Protein 3DOA (pdb70)

Solvent-accessible surface area: 13477 Å² total; per-residue (Å²): 143,20,14,0,0,0,0,0,54,4,0,14,74,48,1,80,99,0,41,86,1,126,1,66,87,0,58,27,84,74,121,45,10,0,20,0,12,0,75,40,123,184,112,74,52,49,1,24,1,5,6,44,59,112,84,8,25,1,2,22,23,108,198,125,58,96,7,0,132,30,0,67,147,20,0,75,39,1,50,1,89,30,8,75,34,50,44,1,19,24,20,2,5,4,35,2,76,8,127,50,162,134,39,77,76,25,87,34,12,1,0,2,1,8,47,34,138,118,0,4,0,0,0,0,19,103,116,81,126,0,38,18,5,28,83,80,50,88,153,110,43,0,57,55,46,99,101,14,112,48,21,127,108,130,88,86,46,26,2,59,116,23,69,0,73,75,0,48,139,80,18,73,66,147,71,38,99,17,15,132,25,0,40,69,48,1,42,4,2,1,60,18,0,1,69,2,0,46,45,46,77,162,140,38,55,66,78,28,0,18,84,0,1,67,68,0,11,55,59,0,130,102,115,46,44,10,6,19,14,54,146,162,84,56,114,85,22,7,0,0,13,148,3,84,92,8,107,119,72,52,68,73,58,143,33,6,20,60,0,0,48,105,37,54,133,138

Nearest PDB structures (foldseek):
  3doa-assembly1_A  TM=1.004E+00  e=4.777E-53  Staphylococcus aureus subsp. aureus Mu50
  8s1u-assembly1_H  TM=9.532E-01  e=1.539E-29  Bacillus subtilis subsp. subtilis str. 168
  5h3x-assembly1_A  TM=8.456E-01  e=2.627E-24  Streptococcus suis
  6pon-assembly1_B-2  TM=6.977E-01  e=5.440E-21  Streptococcus pneumoniae
  6pon-assembly1_A  TM=7.579E-01  e=2.852E-19  Streptococcus pneumoniae

B-factor: mean 57.07, std 8.01, range [20.0, 89.14]

Sequence (266 aa):
MAYDGLFTKKMVESLQFLTTGRVHKINQPDNDTILMVVRQNRQNHQLLLSIHPNFSRLQLTTKPPMFARVFRKHLEGGIIESIKQIGNDRRIEIDIKSKDEIGDTIYRTVILEIMGKHSNLILVDENRKIIEGFKHLTPRTVMPGFNYEAPPTQHKINPYDITGAEVLKYIDFNAGNIAKQLLNQFEGFSPLITNEIVSRRQFMTSSTLPEAFDEVMAETKLPPTPIFHNHETGKEDFYFIKLNQFNDDTVTYDSLNDLLDRFYDA

Foldseek 3Di:
DLLFLLQVVQQQVVCVLLAFWAFAAWDAPDLFWIWTWTADPRDIWTWIAGQALAQGDIFTEDDHDDVSVVCCQQGHGWGFNDWDADQSAQKIKTWTWHAHDVGDIFIKIWMWHHDRNPTKIWMAGPQQQTCDISDFDDVVTRHNGHHDDDDDDPQAARLVVAALLGCVVQADVVVHPQLVSCVVHHHGDDSQVSVQLCPPDPHDDSVVSRVSSVVSVVVSPDAFWWKWADPPVPDIDTHTHDGPVGPDDMDTDPDVNVSSNPVPPD

Radius of gyration: 19.73 Å; Cα contacts (8 Å, |Δi|>4): 535; chains: 1; bounding box: 41×42×61 Å

Structure (mmCIF, N/CA/C/O backbone):
data_3DOA
#
_entry.id   3DOA
#
_cell.length_a   102.269
_cell.length_b   102.269
_cell.length_c   166.911
_cell.angle_alpha   90.00
_cell.angle_beta   90.00
_cell.angle_gamma   90.00
#
_symmetry.space_group_name_H-M   'I 41 2 2'
#
loop_
_entity.id
_entity.type
_entity.pdbx_description
1 polymer 'Fibrinogen binding protein'
2 water water
#
loop_
_atom_site.group_PDB
_atom_site.id
_atom_site.type_symbol
_atom_site.label_atom_id
_atom_site.label_alt_id
_atom_site.label_comp_id
_atom_site.label_asym_id
_atom_site.label_entity_id
_atom_site.label_seq_id
_atom_site.pdbx_PDB_ins_code
_atom_site.Cartn_x
_atom_site.Cartn_y
_atom_site.Cartn_z
_atom_site.occupancy
_atom_site.B_iso_or_equiv
_atom_site.auth_seq_id
_atom_site.auth_comp_id
_atom_site.auth_asym_id
_atom_site.auth_atom_id
_atom_site.pdbx_PDB_model_num
ATOM 1 N N . MET A 1 1 ? 49.257 19.696 64.178 1.00 71.59 1 MET A N 1
ATOM 2 C CA . MET A 1 1 ? 49.880 21.049 64.199 1.00 71.32 1 MET A CA 1
ATOM 3 C C . MET A 1 1 ? 48.911 22.246 63.959 1.00 70.16 1 MET A C 1
ATOM 4 O O . MET A 1 1 ? 49.347 23.380 64.142 1.00 70.34 1 MET A O 1
ATOM 9 N N . ALA A 1 2 ? 47.624 22.044 63.597 1.00 68.33 2 ALA A N 1
ATOM 10 C CA . ALA A 1 2 ? 46.650 23.199 63.468 1.00 66.15 2 ALA A CA 1
ATOM 11 C C . ALA A 1 2 ? 46.251 23.785 64.811 1.00 64.66 2 ALA A C 1
ATOM 12 O O . ALA A 1 2 ? 45.836 24.945 64.870 1.00 64.71 2 ALA A O 1
ATOM 14 N N . TYR A 1 3 ? 46.350 22.994 65.894 1.00 62.52 3 TYR A N 1
ATOM 15 C CA . TYR A 1 3 ? 46.376 23.554 67.272 1.00 61.30 3 TYR A CA 1
ATOM 16 C C . TYR A 1 3 ? 47.729 24.255 67.587 1.00 59.67 3 TYR A C 1
ATOM 17 O O . TYR A 1 3 ? 48.581 23.715 68.175 1.00 58.72 3 TYR A O 1
ATOM 26 N N . ASP A 1 4 ? 47.893 25.433 67.022 1.00 60.30 4 ASP A N 1
ATOM 27 C CA . ASP A 1 4 ? 48.921 26.426 67.270 1.00 60.86 4 ASP A CA 1
ATOM 28 C C . ASP A 1 4 ? 49.045 26.988 68.660 1.00 60.07 4 ASP A C 1
ATOM 29 O O . ASP A 1 4 ? 48.120 26.896 69.489 1.00 60.10 4 ASP A O 1
ATOM 34 N N . GLY A 1 5 ? 50.101 27.774 68.806 1.00 58.39 5 GLY A N 1
ATOM 35 C CA . GLY A 1 5 ? 50.122 28.832 69.764 1.00 57.94 5 GLY A CA 1
ATOM 36 C C . GLY A 1 5 ? 48.910 29.720 69.637 1.00 58.23 5 GLY A C 1
ATOM 37 O O . GLY A 1 5 ? 48.150 29.874 70.572 1.00 58.71 5 GLY A O 1
ATOM 38 N N . LEU A 1 6 ? 48.697 30.312 68.472 1.00 58.52 6 LEU A N 1
ATOM 39 C CA . LEU A 1 6 ? 47.634 31.314 68.341 1.00 57.75 6 LEU A CA 1
ATOM 40 C C . LEU A 1 6 ? 46.240 30.736 68.576 1.00 57.30 6 LEU A C 1
ATOM 41 O O . LEU A 1 6 ? 45.381 31.380 69.187 1.00 57.23 6 LEU A O 1
ATOM 46 N N . PHE A 1 7 ? 46.017 29.517 68.115 1.00 56.99 7 PHE A N 1
ATOM 47 C CA . PHE A 1 7 ? 44.771 28.821 68.422 1.00 56.97 7 PHE A CA 1
ATOM 48 C C . PHE A 1 7 ? 44.625 28.684 69.948 1.00 57.26 7 PHE A C 1
ATOM 49 O O . PHE A 1 7 ? 43.608 29.108 70.546 1.00 56.87 7 PHE A O 1
ATOM 57 N N . THR A 1 8 ? 45.671 28.145 70.583 1.00 57.17 8 THR A N 1
ATOM 58 C CA . THR A 1 8 ? 45.759 28.149 72.050 1.00 57.18 8 THR A CA 1
ATOM 59 C C . THR A 1 8 ? 45.450 29.524 72.670 1.00 57.75 8 THR A C 1
ATOM 60 O O . THR A 1 8 ? 44.653 29.629 73.613 1.00 59.34 8 THR A O 1
ATOM 64 N N . LYS A 1 9 ? 46.038 30.592 72.167 1.00 57.34 9 LYS A N 1
ATOM 65 C CA . LYS A 1 9 ? 45.736 31.876 72.770 1.00 57.48 9 LYS A CA 1
ATOM 66 C C . LYS A 1 9 ? 44.232 32.009 72.815 1.00 57.29 9 LYS A C 1
ATOM 67 O O . LYS A 1 9 ? 43.694 32.429 73.829 1.00 57.39 9 LYS A O 1
ATOM 73 N N . LYS A 1 10 ? 43.552 31.588 71.749 1.00 57.05 10 LYS A N 1
ATOM 74 C CA . LYS A 1 10 ? 42.150 31.865 71.637 1.00 57.10 10 LYS A CA 1
ATOM 75 C C . LYS A 1 10 ? 41.243 30.938 72.408 1.00 57.62 10 LYS A C 1
ATOM 76 O O . LYS A 1 10 ? 40.226 31.394 72.961 1.00 57.88 10 LYS A O 1
ATOM 82 N N . MET A 1 11 ? 41.598 29.645 72.456 1.00 57.56 11 MET A N 1
ATOM 83 C CA . MET A 1 11 ? 40.918 28.681 73.345 1.00 57.50 11 MET A CA 1
ATOM 84 C C . MET A 1 11 ? 41.042 29.128 74.818 1.00 58.04 11 MET A C 1
ATOM 85 O O . MET A 1 11 ? 40.025 29.112 75.550 1.00 58.02 11 MET A O 1
ATOM 90 N N . VAL A 1 12 ? 42.263 29.493 75.260 1.00 57.47 12 VAL A N 1
ATOM 91 C CA . VAL A 1 12 ? 42.429 30.037 76.624 1.00 57.41 12 VAL A CA 1
ATOM 92 C C . VAL A 1 12 ? 41.516 31.248 76.823 1.00 57.57 12 VAL A C 1
ATOM 93 O O . VAL A 1 12 ? 40.817 31.305 77.811 1.00 56.91 12 VAL A O 1
ATOM 97 N N . GLU A 1 13 ? 41.450 32.191 75.888 1.00 58.16 13 GLU A N 1
ATOM 98 C CA . GLU A 1 13 ? 40.551 33.330 76.145 1.00 58.81 13 GLU A CA 1
ATOM 99 C C . GLU A 1 13 ? 39.144 32.816 76.423 1.00 58.50 13 GLU A C 1
ATOM 100 O O . GLU A 1 13 ? 38.493 33.272 77.335 1.00 59.00 13 GLU A O 1
ATOM 106 N N . SER A 1 14 ? 38.654 31.871 75.645 1.00 58.18 14 SER A N 1
ATOM 107 C CA . SER A 1 14 ? 37.284 31.459 75.850 1.00 58.33 14 SER A CA 1
ATOM 108 C C . SER A 1 14 ? 37.056 30.633 77.165 1.00 58.57 14 SER A C 1
ATOM 109 O O . SER A 1 14 ? 35.906 30.374 77.546 1.00 58.72 14 SER A O 1
ATOM 112 N N . LEU A 1 15 ? 38.135 30.221 77.847 1.00 57.94 15 LEU A N 1
ATOM 113 C CA . LEU A 1 15 ? 38.016 29.400 79.066 1.00 56.87 15 LEU A CA 1
ATOM 114 C C . LEU A 1 15 ? 38.113 30.222 80.369 1.00 56.22 15 LEU A C 1
ATOM 115 O O . LEU A 1 15 ? 37.991 29.681 81.463 1.00 56.39 15 LEU A O 1
ATOM 120 N N . GLN A 1 16 ? 38.281 31.526 80.261 1.00 55.25 16 GLN A N 1
ATOM 121 C CA . GLN A 1 16 ? 38.403 32.370 81.450 1.00 55.09 16 GLN A CA 1
ATOM 122 C C . GLN A 1 16 ? 37.132 32.413 82.355 1.00 55.41 16 GLN A C 1
ATOM 123 O O . GLN A 1 16 ? 37.207 32.636 83.583 1.00 56.33 16 GLN A O 1
ATOM 129 N N . PHE A 1 17 ? 35.968 32.189 81.767 1.00 55.01 17 PHE A N 1
ATOM 130 C CA . PHE A 1 17 ? 34.749 32.207 82.527 1.00 54.61 17 PHE A CA 1
ATOM 131 C C . PHE A 1 17 ? 34.772 31.037 83.503 1.00 54.06 17 PHE A C 1
ATOM 132 O O . PHE A 1 17 ? 34.049 31.036 84.468 1.00 55.29 17 PHE A O 1
ATOM 140 N N . LEU A 1 18 ? 35.603 30.045 83.289 1.00 53.09 18 LEU A N 1
ATOM 141 C CA . LEU A 1 18 ? 35.748 28.998 84.295 1.00 52.89 18 LEU A CA 1
ATOM 142 C C . LEU A 1 18 ? 36.600 29.412 85.542 1.00 52.78 18 LEU A C 1
ATOM 143 O O . LEU A 1 18 ? 36.554 28.736 86.570 1.00 53.22 18 LEU A O 1
ATOM 148 N N . THR A 1 19 ? 37.399 30.471 85.493 1.00 52.49 19 THR A N 1
ATOM 149 C CA . THR A 1 19 ? 38.125 30.888 86.731 1.00 52.78 19 THR A CA 1
ATOM 150 C C . THR A 1 19 ? 37.176 31.099 87.939 1.00 52.79 19 THR A C 1
ATOM 151 O O . THR A 1 19 ? 36.147 31.705 87.758 1.00 53.46 19 THR A O 1
ATOM 155 N N . THR A 1 20 ? 37.502 30.598 89.140 1.00 52.73 20 THR A N 1
ATOM 156 C CA . THR A 1 20 ? 36.559 30.573 90.286 1.00 52.59 20 THR A CA 1
ATOM 157 C C . THR A 1 20 ? 35.766 29.312 90.418 1.00 53.19 20 THR A C 1
ATOM 158 O O . THR A 1 20 ? 35.236 29.043 91.481 1.00 53.03 20 THR A O 1
ATOM 162 N N . GLY A 1 21 ? 35.648 28.547 89.337 1.00 53.96 21 GLY A N 1
ATOM 163 C CA . GLY A 1 21 ? 34.834 27.362 89.349 1.00 53.68 21 GLY A CA 1
ATOM 164 C C . GLY A 1 21 ? 35.559 26.345 90.196 1.00 54.58 21 GLY A C 1
ATOM 165 O O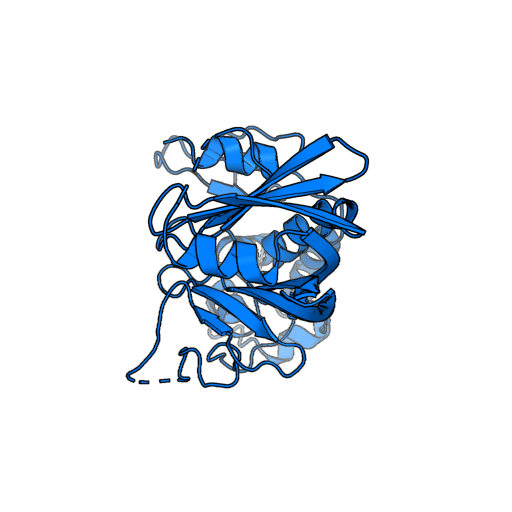 . GLY A 1 21 ? 36.775 26.444 90.445 1.00 53.00 21 GLY A O 1
ATOM 166 N N . ARG A 1 22 ? 34.771 25.357 90.610 1.00 56.34 22 ARG A N 1
ATOM 167 C CA . ARG A 1 22 ? 35.190 24.247 91.411 1.00 57.32 22 ARG A CA 1
ATOM 168 C C . ARG A 1 22 ? 35.327 22.983 90.562 1.00 57.20 22 ARG A C 1
ATOM 169 O O . ARG A 1 22 ? 34.457 22.661 89.756 1.00 56.26 22 ARG A O 1
ATOM 177 N N . VAL A 1 23 ? 36.400 22.242 90.794 1.00 57.50 23 VAL A N 1
ATOM 178 C CA . VAL A 1 23 ? 36.601 20.976 90.139 1.00 57.73 23 VAL A CA 1
ATOM 179 C C . VAL A 1 23 ? 35.716 19.921 90.828 1.00 59.03 23 VAL A C 1
ATOM 180 O O . VAL A 1 23 ? 35.856 19.575 92.013 1.00 58.73 23 VAL A O 1
ATOM 184 N N . HIS A 1 24 ? 34.812 19.387 90.045 1.00 60.07 24 HIS A N 1
ATOM 185 C CA . HIS A 1 24 ? 33.701 18.664 90.564 1.00 60.88 24 HIS A CA 1
ATOM 186 C C . HIS A 1 24 ? 33.786 17.194 90.296 1.00 61.05 24 HIS A C 1
ATOM 187 O O . HIS A 1 24 ? 33.056 16.429 90.918 1.00 62.19 24 HIS A O 1
ATOM 194 N N . LYS A 1 25 ? 34.651 16.792 89.372 1.00 61.01 25 LYS A N 1
ATOM 195 C CA . LYS A 1 25 ? 34.659 15.428 88.832 1.00 60.54 25 LYS A CA 1
ATOM 196 C C . LYS A 1 25 ? 35.829 15.310 87.865 1.00 59.77 25 LYS A C 1
ATOM 197 O O . LYS A 1 25 ? 36.182 16.274 87.144 1.00 59.28 25 LYS A O 1
ATOM 203 N N . ILE A 1 26 ? 36.451 14.142 87.843 1.00 58.62 26 ILE A N 1
ATOM 204 C CA . ILE A 1 26 ? 37.538 13.927 86.899 1.00 58.31 26 ILE A CA 1
ATOM 205 C C . ILE A 1 26 ? 37.479 12.509 86.409 1.00 57.64 26 ILE A C 1
ATOM 206 O O . ILE A 1 26 ? 37.615 11.598 87.192 1.00 57.71 26 ILE A O 1
ATOM 211 N N . ASN A 1 27 ? 37.245 12.324 85.113 1.00 56.79 27 ASN A N 1
ATOM 212 C CA . ASN A 1 27 ? 37.326 11.012 84.530 1.00 56.09 27 ASN A CA 1
ATOM 213 C C . ASN A 1 27 ? 38.399 10.886 83.462 1.00 55.84 27 ASN A C 1
ATOM 214 O O . ASN A 1 27 ? 39.094 11.836 83.156 1.00 55.88 27 ASN A O 1
ATOM 219 N N . GLN A 1 28 ? 38.547 9.676 82.933 1.00 55.95 28 GLN A N 1
ATOM 220 C CA . GLN A 1 28 ? 39.607 9.346 82.005 1.00 55.65 28 GLN A CA 1
ATOM 221 C C . GLN A 1 28 ? 38.938 8.322 81.128 1.00 55.31 28 GLN A C 1
ATOM 222 O O . GLN A 1 28 ? 38.909 7.158 81.460 1.00 55.58 28 GLN A O 1
ATOM 228 N N . PRO A 1 29 ? 38.354 8.753 80.019 1.00 55.19 29 PRO A N 1
ATOM 229 C CA . PRO A 1 29 ? 37.595 7.782 79.234 1.00 55.19 29 PRO A CA 1
ATOM 230 C C . PRO A 1 29 ? 38.444 6.873 78.399 1.00 55.30 29 PRO A C 1
ATOM 231 O O . PRO A 1 29 ? 37.894 5.908 77.878 1.00 55.91 29 PRO A O 1
ATOM 235 N N . ASP A 1 30 ? 39.745 7.184 78.265 1.00 55.17 30 ASP A N 1
ATOM 236 C CA . ASP A 1 30 ? 40.736 6.309 77.604 1.00 55.02 30 ASP A CA 1
ATOM 237 C C . ASP A 1 30 ? 42.154 6.676 78.025 1.00 54.43 30 ASP A C 1
ATOM 238 O O . ASP A 1 30 ? 42.341 7.615 78.783 1.00 54.42 30 ASP A O 1
ATOM 243 N N . ASN A 1 31 ? 43.159 6.001 77.481 1.00 54.10 31 ASN A N 1
ATOM 244 C CA . ASN A 1 31 ? 44.529 6.248 77.909 1.00 54.40 31 ASN A CA 1
ATOM 245 C C . ASN A 1 31 ? 45.105 7.554 77.512 1.00 54.41 31 ASN A C 1
ATOM 246 O O . ASN A 1 31 ? 46.212 7.856 77.910 1.00 54.57 31 ASN A O 1
ATOM 251 N N . ASP A 1 32 ? 44.378 8.322 76.715 1.00 54.81 32 ASP A N 1
ATOM 252 C CA . ASP A 1 32 ? 44.900 9.550 76.125 1.00 54.74 32 ASP A CA 1
ATOM 253 C C . ASP A 1 32 ? 44.111 10.769 76.567 1.00 53.74 32 ASP A C 1
ATOM 254 O O . ASP A 1 32 ? 44.389 11.870 76.120 1.00 53.18 32 ASP A O 1
ATOM 259 N N . THR A 1 33 ? 43.142 10.597 77.457 1.00 52.76 33 THR A N 1
ATOM 260 C CA . THR A 1 33 ? 42.191 11.650 77.663 1.00 52.24 33 THR A CA 1
ATOM 261 C C . THR A 1 33 ? 41.741 11.824 79.085 1.00 52.56 33 THR A C 1
ATOM 262 O O . THR A 1 33 ? 41.366 10.849 79.773 1.00 52.32 33 THR A O 1
ATOM 266 N N . ILE A 1 34 ? 41.748 13.081 79.508 1.00 52.31 34 ILE A N 1
ATOM 267 C CA . ILE A 1 34 ? 41.195 13.466 80.774 1.00 52.74 34 ILE A CA 1
ATOM 268 C C . ILE A 1 34 ? 40.067 14.437 80.546 1.00 53.51 34 ILE A C 1
ATOM 269 O O . ILE A 1 34 ? 40.163 15.422 79.814 1.00 53.59 34 ILE A O 1
ATOM 274 N N . LEU A 1 35 ? 38.989 14.111 81.231 1.00 54.85 35 LEU A N 1
ATOM 275 C CA . LEU A 1 35 ? 37.732 14.807 81.210 1.00 55.87 35 LEU A CA 1
ATOM 276 C C . LEU A 1 35 ? 37.595 15.409 82.582 1.00 56.07 35 LEU A C 1
ATOM 277 O O . LEU A 1 35 ? 37.614 14.690 83.578 1.00 56.61 35 LEU A O 1
ATOM 282 N N . MET A 1 36 ? 37.508 16.717 82.682 1.00 56.67 36 MET A N 1
ATOM 283 C CA . MET A 1 36 ? 37.559 17.340 84.010 1.00 56.77 36 MET A CA 1
ATOM 284 C C . MET A 1 36 ? 36.314 18.198 84.114 1.00 55.75 36 MET A C 1
ATOM 285 O O . MET A 1 36 ? 36.250 19.200 83.410 1.00 55.51 36 MET A O 1
ATOM 290 N N . VAL A 1 37 ? 35.302 17.813 84.919 1.00 55.03 37 VAL A N 1
ATOM 291 C CA . VAL A 1 37 ? 34.129 18.715 84.997 1.00 55.19 37 VAL A CA 1
ATOM 292 C C . VAL A 1 37 ? 34.232 19.840 86.054 1.00 55.48 37 VAL A C 1
ATOM 293 O O . VAL A 1 37 ? 34.533 19.602 87.191 1.00 56.29 37 VAL A O 1
ATOM 297 N N . VAL A 1 38 ? 34.058 21.074 85.589 1.00 55.33 38 VAL A N 1
ATOM 298 C CA . VAL A 1 38 ? 34.139 22.247 86.384 1.00 55.32 38 VAL A CA 1
ATOM 299 C C . VAL A 1 38 ? 32.750 22.800 86.603 1.00 55.82 38 VAL A C 1
ATOM 300 O O . VAL A 1 38 ? 32.015 23.041 85.667 1.00 55.87 38 VAL A O 1
ATOM 304 N N . ARG A 1 39 ? 32.413 23.018 87.864 1.00 56.70 39 ARG A N 1
ATOM 305 C CA . ARG A 1 39 ? 31.098 23.475 88.269 1.00 56.84 39 ARG A CA 1
ATOM 306 C C . ARG A 1 39 ? 31.257 24.926 88.697 1.00 56.73 39 ARG A C 1
ATOM 307 O O . ARG A 1 39 ? 32.011 25.243 89.583 1.00 57.15 39 ARG A O 1
ATOM 315 N N . GLN A 1 40 ? 30.591 25.805 87.978 1.00 57.12 40 GLN A N 1
ATOM 316 C CA . GLN A 1 40 ? 30.682 27.231 88.157 1.00 57.07 40 GLN A CA 1
ATOM 317 C C . GLN A 1 40 ? 29.220 27.572 88.384 1.00 56.64 40 GLN A C 1
ATOM 318 O O . GLN A 1 40 ? 28.388 27.052 87.700 1.00 56.19 40 GLN A O 1
ATOM 324 N N . ASN A 1 41 ? 28.893 28.358 89.398 1.00 57.22 41 ASN A N 1
ATOM 325 C CA . ASN A 1 41 ? 27.502 28.605 89.757 1.00 57.44 41 ASN A CA 1
ATOM 326 C C . ASN A 1 41 ? 26.516 27.432 89.505 1.00 57.62 41 ASN A C 1
ATOM 327 O O . ASN A 1 41 ? 25.476 27.578 88.928 1.00 57.25 41 ASN A O 1
ATOM 332 N N . ARG A 1 42 ? 26.843 26.247 89.964 1.00 59.11 42 ARG A N 1
ATOM 333 C CA . ARG A 1 42 ? 25.907 25.116 89.929 1.00 59.55 42 ARG A CA 1
ATOM 334 C C . ARG A 1 42 ? 25.566 24.496 88.572 1.00 59.71 42 ARG A C 1
ATOM 335 O O . ARG A 1 42 ? 24.640 23.690 88.481 1.00 60.31 42 ARG A O 1
ATOM 343 N N . GLN A 1 43 ? 26.333 24.845 87.543 1.00 58.92 43 GLN A N 1
ATOM 344 C CA . GLN A 1 43 ? 26.235 24.205 86.259 1.00 58.47 43 GLN A CA 1
ATOM 345 C C . GLN A 1 43 ? 27.531 23.571 85.992 1.00 58.05 43 GLN A C 1
ATOM 346 O O . GLN A 1 43 ? 28.554 24.137 86.293 1.00 57.36 43 GLN A O 1
ATOM 352 N N . ASN A 1 44 ? 27.496 22.415 85.368 1.00 58.20 44 ASN A N 1
ATOM 353 C CA . ASN A 1 44 ? 28.717 21.724 85.051 1.00 58.21 44 ASN A CA 1
ATOM 354 C C . ASN A 1 44 ? 29.187 22.052 83.649 1.00 58.20 44 ASN A C 1
ATOM 355 O O . ASN A 1 44 ? 28.386 22.350 82.758 1.00 58.50 44 ASN A O 1
ATOM 360 N N . HIS A 1 45 ? 30.504 21.988 83.474 1.00 58.35 45 HIS A N 1
ATOM 361 C CA . HIS A 1 45 ? 31.190 22.191 82.187 1.00 57.96 45 HIS A CA 1
ATOM 362 C C . HIS A 1 45 ? 32.267 21.094 81.984 1.00 57.83 45 HIS A C 1
ATOM 363 O O . HIS A 1 45 ? 33.084 20.892 82.844 1.00 57.42 45 HIS A O 1
ATOM 370 N N . GLN A 1 46 ? 32.229 20.355 80.873 1.00 58.52 46 GLN A N 1
ATOM 371 C CA . GLN A 1 46 ? 33.180 19.256 80.569 1.00 58.96 46 GLN A CA 1
ATOM 372 C C . GLN A 1 46 ? 34.415 19.748 79.783 1.00 58.62 46 GLN A C 1
ATOM 373 O O . GLN A 1 46 ? 34.337 20.028 78.608 1.00 58.14 46 GLN A O 1
ATOM 379 N N . LEU A 1 47 ? 35.549 19.809 80.463 1.00 58.88 47 LEU A N 1
ATOM 380 C CA . LEU A 1 47 ? 36.823 20.259 79.907 1.00 58.33 47 LEU A CA 1
ATOM 381 C C . LEU A 1 47 ? 37.572 19.013 79.446 1.00 58.16 47 LEU A C 1
ATOM 382 O O . LEU A 1 47 ? 37.845 18.119 80.243 1.00 58.44 47 LEU A O 1
ATOM 387 N N . LEU A 1 48 ? 37.872 18.924 78.163 1.00 57.25 48 LEU A N 1
ATOM 388 C CA . LEU A 1 48 ? 38.567 17.769 77.652 1.00 56.48 48 LEU A CA 1
ATOM 389 C C . LEU A 1 48 ? 39.983 18.153 77.361 1.00 55.36 48 LEU A C 1
ATOM 390 O O . LEU A 1 48 ? 40.277 19.207 76.743 1.00 53.81 48 LEU A O 1
ATOM 395 N N . LEU A 1 49 ? 40.848 17.284 77.861 1.00 54.68 49 LEU A N 1
ATOM 396 C CA . LEU A 1 49 ? 42.275 17.456 77.786 1.00 54.64 49 LEU A CA 1
ATOM 397 C C . LEU A 1 49 ? 42.763 16.170 77.158 1.00 54.77 49 LEU A C 1
ATOM 398 O O . LEU A 1 49 ? 42.695 15.148 77.805 1.00 55.28 49 LEU A O 1
ATOM 403 N N . SER A 1 50 ? 43.180 16.195 75.887 1.00 55.11 50 SER A N 1
ATOM 404 C CA . SER A 1 50 ? 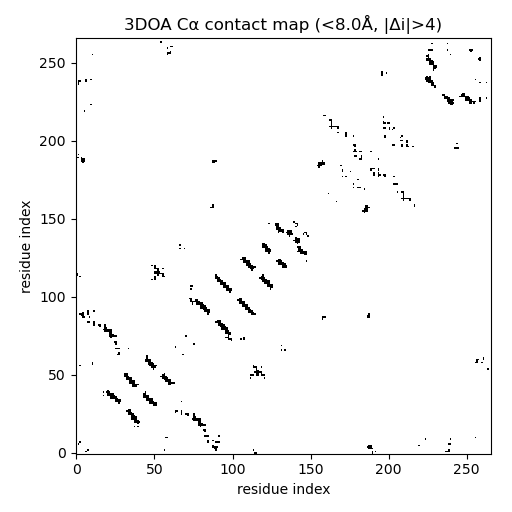43.627 14.980 75.187 1.00 55.13 50 SER A CA 1
ATOM 405 C C . SER A 1 50 ? 45.065 15.129 74.914 1.00 55.23 50 SER A C 1
ATOM 406 O O . SER A 1 50 ? 45.523 16.156 74.563 1.00 54.98 50 SER A O 1
ATOM 409 N N . ILE A 1 51 ? 45.756 14.037 75.027 1.00 56.18 51 ILE A N 1
ATOM 410 C CA . ILE A 1 51 ? 47.194 13.984 74.961 1.00 57.13 51 ILE A CA 1
ATOM 411 C C . ILE A 1 51 ? 47.473 13.147 73.692 1.00 57.18 51 ILE A C 1
ATOM 412 O O . ILE A 1 51 ? 48.608 12.754 73.430 1.00 57.45 51 ILE A O 1
ATOM 417 N N . HIS A 1 52 ? 46.418 12.863 72.914 1.00 56.66 52 HIS A N 1
ATOM 418 C CA . HIS A 1 52 ? 46.497 11.896 71.834 1.00 56.03 52 HIS A CA 1
ATOM 419 C C . HIS A 1 52 ? 47.506 12.352 70.746 1.00 56.08 52 HIS A C 1
ATOM 420 O O . HIS A 1 52 ? 47.529 13.543 70.370 1.00 55.75 52 HIS A O 1
ATOM 427 N N . PRO A 1 53 ? 48.356 11.424 70.253 1.00 55.85 53 PRO A N 1
ATOM 428 C CA . PRO A 1 53 ? 49.508 11.767 69.399 1.00 56.16 53 PRO A CA 1
ATOM 429 C C . PRO A 1 53 ? 49.137 12.520 68.130 1.00 56.78 53 PRO A C 1
ATOM 430 O O . PRO A 1 53 ? 49.891 13.383 67.645 1.00 56.74 53 PRO A O 1
ATOM 434 N N . ASN A 1 54 ? 47.957 12.231 67.612 1.00 57.18 54 ASN A N 1
ATOM 435 C CA . ASN A 1 54 ? 47.420 13.055 66.535 1.00 57.26 54 ASN A CA 1
ATOM 436 C C . ASN A 1 54 ? 46.532 14.165 66.977 1.00 57.44 54 ASN A C 1
ATOM 437 O O . ASN A 1 54 ? 46.717 15.261 66.511 1.00 57.35 54 ASN A O 1
ATOM 442 N N . PHE A 1 55 ? 45.625 13.898 67.932 1.00 57.32 55 PHE A N 1
ATOM 443 C CA . PHE A 1 55 ? 44.505 14.792 68.226 1.00 56.75 55 PHE A CA 1
ATOM 444 C C . PHE A 1 55 ? 44.683 15.626 69.482 1.00 56.52 55 PHE A C 1
ATOM 445 O O . PHE A 1 55 ? 43.747 16.298 69.913 1.00 55.71 55 PHE A O 1
ATOM 453 N N . SER A 1 56 ? 45.872 15.602 70.067 1.00 56.67 56 SER A N 1
ATOM 454 C CA . SER A 1 56 ? 46.133 16.406 71.255 1.00 57.06 56 SER A CA 1
ATOM 455 C C . SER A 1 56 ? 45.446 17.729 71.184 1.00 56.99 56 SER A C 1
ATOM 456 O O . SER A 1 56 ? 45.559 18.358 70.175 1.00 58.26 56 SER A O 1
ATOM 459 N N . ARG A 1 57 ? 44.824 18.190 72.272 1.00 56.94 57 ARG A N 1
ATOM 460 C CA . ARG A 1 57 ? 44.007 19.414 72.284 1.00 55.70 57 ARG A CA 1
ATOM 461 C C . ARG A 1 57 ? 43.329 19.698 73.639 1.00 55.42 57 ARG A C 1
ATOM 462 O O . ARG A 1 57 ? 43.312 18.838 74.520 1.00 54.72 57 ARG A O 1
ATOM 470 N N . LEU A 1 58 ? 42.702 20.879 73.749 1.00 55.44 58 LEU A N 1
ATOM 471 C CA . LEU A 1 58 ? 42.015 21.337 74.951 1.00 55.73 58 LEU A CA 1
ATOM 472 C C . LEU A 1 58 ? 40.712 22.042 74.574 1.00 56.36 58 LEU A C 1
ATOM 473 O O . LEU A 1 58 ? 40.708 23.011 73.804 1.00 57.17 58 LEU A O 1
ATOM 478 N N . GLN A 1 59 ? 39.596 21.590 75.114 1.00 56.24 59 GLN A N 1
ATOM 479 C CA . GLN A 1 59 ? 38.376 22.192 74.684 1.00 56.41 59 GLN A CA 1
ATOM 480 C C . GLN A 1 59 ? 37.328 21.923 75.752 1.00 57.03 59 GLN A C 1
ATOM 481 O O . GLN A 1 59 ? 37.551 21.079 76.620 1.00 58.14 59 GLN A O 1
ATOM 487 N N . LEU A 1 60 ? 36.214 22.640 75.724 1.00 56.65 60 LEU A N 1
ATOM 488 C CA . LEU A 1 60 ? 35.002 22.174 76.376 1.00 56.96 60 LEU A CA 1
ATOM 489 C C . LEU A 1 60 ? 34.249 21.313 75.385 1.00 57.37 60 LEU A C 1
ATOM 490 O O . LEU A 1 60 ? 34.276 21.615 74.234 1.00 58.70 60 LEU A O 1
ATOM 495 N N . THR A 1 61 ? 33.509 20.322 75.828 1.00 58.09 61 THR A N 1
ATOM 496 C CA . THR A 1 61 ? 32.774 19.512 74.891 1.00 58.39 61 THR A CA 1
ATOM 497 C C . THR A 1 61 ? 31.434 19.079 75.400 1.00 58.30 61 THR A C 1
ATOM 498 O O . THR A 1 61 ? 31.033 19.436 76.480 1.00 57.77 61 THR A O 1
ATOM 502 N N . THR A 1 62 ? 30.748 18.294 74.587 1.00 58.42 62 THR A N 1
ATOM 503 C CA . THR A 1 62 ? 29.474 17.707 74.943 1.00 58.64 62 THR A CA 1
ATOM 504 C C . THR A 1 62 ? 29.552 16.217 74.717 1.00 58.81 62 THR A C 1
ATOM 505 O O . THR A 1 62 ? 30.006 15.776 73.692 1.00 59.38 62 THR A O 1
ATOM 509 N N . LYS A 1 63 ? 29.149 15.439 75.701 1.00 20.00 63 LYS A N 1
ATOM 510 C CA . LYS A 1 63 ? 29.625 14.085 75.801 1.00 20.00 63 LYS A CA 1
ATOM 511 C C . LYS A 1 63 ? 30.795 13.957 74.857 1.00 20.00 63 LYS A C 1
ATOM 512 O O . LYS A 1 63 ? 30.649 13.575 73.710 1.00 20.00 63 LYS A O 1
ATOM 518 N N . PRO A 1 71 ? 37.478 3.642 87.428 1.00 50.25 71 PRO A N 1
ATOM 519 C CA . PRO A 1 71 ? 38.321 4.910 87.441 1.00 51.35 71 PRO A CA 1
ATOM 520 C C . PRO A 1 71 ? 39.780 4.562 87.675 1.00 52.17 71 PRO A C 1
ATOM 521 O O . PRO A 1 71 ? 40.107 3.937 88.715 1.00 53.55 71 PRO A O 1
ATOM 525 N N . PRO A 1 72 ? 40.649 4.848 86.689 1.00 51.99 72 PRO A N 1
ATOM 526 C CA . PRO A 1 72 ? 42.075 4.487 86.790 1.00 51.09 72 PRO A CA 1
ATOM 527 C C . PRO A 1 72 ? 43.008 5.459 87.528 1.00 51.00 72 PRO A C 1
ATOM 528 O O . PRO A 1 72 ? 42.705 6.643 87.706 1.00 51.31 72 PRO A O 1
ATOM 532 N N . MET A 1 73 ? 44.167 4.913 87.894 1.00 50.64 73 MET A N 1
ATOM 533 C CA . MET A 1 73 ? 45.183 5.528 88.722 1.00 49.81 73 MET A CA 1
ATOM 534 C C . MET A 1 73 ? 45.308 7.022 88.493 1.00 49.88 73 MET A C 1
ATOM 535 O O . MET A 1 73 ? 45.244 7.838 89.427 1.00 49.83 73 MET A O 1
ATOM 540 N N . PHE A 1 74 ? 45.481 7.412 87.242 1.00 49.60 74 PHE A N 1
ATOM 541 C CA . PHE A 1 74 ? 45.891 8.768 86.984 1.00 49.07 74 PHE A CA 1
ATOM 542 C C . PHE A 1 74 ? 44.764 9.715 87.322 1.00 49.32 74 PHE A C 1
ATOM 543 O O . PHE A 1 74 ? 44.987 10.790 87.897 1.00 49.88 74 PHE A O 1
ATOM 551 N N . ALA A 1 75 ? 43.549 9.296 86.980 1.00 49.07 75 ALA A N 1
ATOM 552 C CA . ALA A 1 75 ? 42.323 10.017 87.342 1.00 48.50 75 ALA A CA 1
ATOM 553 C C . ALA A 1 75 ? 42.197 10.068 88.868 1.00 48.18 75 ALA A C 1
ATOM 554 O O . ALA A 1 75 ? 41.867 11.121 89.418 1.00 48.06 75 ALA A O 1
ATOM 556 N N . ARG A 1 76 ? 42.491 8.940 89.533 1.00 47.54 76 ARG A N 1
ATOM 557 C CA . ARG A 1 76 ? 42.503 8.866 91.001 1.00 47.64 76 ARG A CA 1
ATOM 558 C C . ARG A 1 76 ? 43.426 9.964 91.564 1.00 47.30 76 ARG A C 1
ATOM 559 O O . ARG A 1 76 ? 43.009 10.829 92.366 1.00 45.64 76 ARG A O 1
ATOM 567 N N . VAL A 1 77 ? 44.672 9.945 91.096 1.00 47.65 77 VAL A N 1
ATOM 568 C CA . VAL A 1 77 ? 45.620 10.891 91.595 1.00 48.28 77 VAL A CA 1
ATOM 569 C C . VAL A 1 77 ? 45.037 12.252 91.414 1.00 49.86 77 VAL A C 1
ATOM 570 O O . VAL A 1 77 ? 45.118 13.098 92.302 1.00 51.05 77 VAL A O 1
ATOM 574 N N . PHE A 1 78 ? 44.441 12.490 90.262 1.00 51.07 78 PHE A N 1
ATOM 575 C CA . PHE A 1 78 ? 43.859 13.801 90.022 1.00 51.73 78 PHE A CA 1
ATOM 576 C C . PHE A 1 78 ? 42.722 14.231 90.992 1.00 51.67 78 PHE A C 1
ATOM 577 O O . PHE A 1 78 ? 42.708 15.357 91.493 1.00 51.56 78 PHE A O 1
ATOM 585 N N . ARG A 1 79 ? 41.786 13.340 91.241 1.00 51.57 79 ARG A N 1
ATOM 586 C CA . ARG A 1 79 ? 40.762 13.592 92.224 1.00 52.51 79 ARG A CA 1
ATOM 587 C C . ARG A 1 79 ? 41.319 13.911 93.601 1.00 52.45 79 ARG A C 1
ATOM 588 O O . ARG A 1 79 ? 40.887 14.876 94.235 1.00 52.69 79 ARG A O 1
ATOM 596 N N . LYS A 1 80 ? 42.267 13.098 94.055 1.00 52.49 80 LYS A N 1
ATOM 597 C CA . LYS A 1 80 ? 42.938 13.308 95.331 1.00 53.40 80 LYS A CA 1
ATOM 598 C C . LYS A 1 80 ? 43.376 14.736 95.513 1.00 53.23 80 LYS A C 1
ATOM 599 O O . LYS A 1 80 ? 43.104 15.366 96.509 1.00 54.11 80 LYS A O 1
ATOM 605 N N . HIS A 1 81 ? 44.065 15.270 94.521 1.00 53.54 81 HIS A N 1
ATOM 606 C CA . HIS A 1 81 ? 44.648 16.603 94.635 1.00 52.51 81 HIS A CA 1
ATOM 607 C C . HIS A 1 81 ? 43.770 17.734 94.154 1.00 52.57 81 HIS A C 1
ATOM 608 O O . HIS A 1 81 ? 44.011 18.879 94.539 1.00 52.74 81 HIS A O 1
ATOM 615 N N . LEU A 1 82 ? 42.809 17.460 93.278 1.00 52.37 82 LEU A N 1
ATOM 616 C CA . LEU A 1 82 ? 42.082 18.556 92.607 1.00 52.92 82 LEU A CA 1
ATOM 617 C C . LEU A 1 82 ? 40.593 18.577 92.887 1.00 52.93 82 LEU A C 1
ATOM 618 O O . LEU A 1 82 ? 39.996 19.614 93.005 1.00 52.31 82 LEU A O 1
ATOM 623 N N . GLU A 1 83 ? 39.996 17.409 93.021 1.00 54.06 83 GLU A N 1
ATOM 624 C CA . GLU A 1 83 ? 38.576 17.320 93.247 1.00 54.94 83 GLU A CA 1
ATOM 625 C C . GLU A 1 83 ? 38.345 18.082 94.518 1.00 53.84 83 GLU A C 1
ATOM 626 O O . GLU A 1 83 ? 39.020 17.858 95.552 1.00 55.35 83 GLU A O 1
ATOM 632 N N . GLY A 1 84 ? 37.430 19.024 94.422 1.00 52.39 84 GLY A N 1
ATOM 633 C CA . GLY A 1 84 ? 37.190 19.964 95.494 1.00 50.70 84 GLY A CA 1
ATOM 634 C C . GLY A 1 84 ? 37.617 21.389 95.208 1.00 49.54 84 GLY A C 1
ATOM 635 O O . GLY A 1 84 ? 36.910 22.314 95.592 1.00 48.01 84 GLY A O 1
ATOM 636 N N . GLY A 1 85 ? 38.753 21.541 94.522 1.00 48.81 85 GLY A N 1
ATOM 637 C CA . GLY A 1 85 ? 39.471 22.814 94.367 1.00 48.64 85 GLY A CA 1
ATOM 638 C C . GLY A 1 85 ? 38.795 23.893 93.557 1.00 48.42 85 GLY A C 1
ATOM 639 O O . GLY A 1 85 ? 37.795 23.674 92.855 1.00 48.06 85 GLY A O 1
ATOM 640 N N . ILE A 1 86 ? 39.330 25.088 93.685 1.00 48.31 86 ILE A N 1
ATOM 641 C CA . ILE A 1 86 ? 38.887 26.168 92.875 1.00 49.46 86 ILE A CA 1
ATOM 642 C C . ILE A 1 86 ? 39.978 26.456 91.865 1.00 50.23 86 ILE A C 1
ATOM 643 O O . ILE A 1 86 ? 41.188 26.261 92.135 1.00 49.68 86 ILE A O 1
ATOM 648 N N . ILE A 1 87 ? 39.519 26.927 90.704 1.00 51.44 87 ILE A N 1
ATOM 649 C CA . ILE A 1 87 ? 40.418 27.267 89.597 1.00 52.03 87 ILE A CA 1
ATOM 650 C C . ILE A 1 87 ? 40.720 28.699 89.816 1.00 52.31 87 ILE A C 1
ATOM 651 O O . ILE A 1 87 ? 39.869 29.545 89.787 1.00 51.61 87 ILE A O 1
ATOM 656 N N . GLU A 1 88 ? 41.966 28.934 90.089 1.00 53.32 88 GLU A N 1
ATOM 657 C CA . GLU A 1 88 ? 42.416 30.278 90.337 1.00 54.36 88 GLU A CA 1
ATOM 658 C C . GLU A 1 88 ? 42.851 30.969 89.079 1.00 53.55 88 GLU A C 1
ATOM 659 O O . GLU A 1 88 ? 42.875 32.170 89.066 1.00 52.04 88 GLU A O 1
ATOM 665 N N . SER A 1 89 ? 43.307 30.195 88.095 1.00 54.01 89 SER A N 1
ATOM 666 C CA . SER A 1 89 ? 43.869 30.721 86.851 1.00 54.46 89 SER A CA 1
ATOM 667 C C . SER A 1 89 ? 44.020 29.630 85.801 1.00 56.00 89 SER A C 1
ATOM 668 O O . SER A 1 89 ? 44.327 28.452 86.138 1.00 56.94 89 SER A O 1
ATOM 671 N N . ILE A 1 90 ? 43.742 30.043 84.543 1.00 56.33 90 ILE A N 1
ATOM 672 C CA . ILE A 1 90 ? 44.029 29.286 83.330 1.00 55.44 90 ILE A CA 1
ATOM 673 C C . ILE A 1 90 ? 44.731 30.236 82.409 1.00 55.92 90 ILE A C 1
ATOM 674 O O . ILE A 1 90 ? 44.225 31.310 82.118 1.00 55.99 90 ILE A O 1
ATOM 679 N N . LYS A 1 91 ? 45.917 29.850 81.963 1.00 56.75 91 LYS A N 1
ATOM 680 C CA . LYS A 1 91 ? 46.808 30.747 81.273 1.00 56.83 91 LYS A CA 1
ATOM 681 C C . LYS A 1 91 ? 47.704 29.922 80.288 1.00 56.38 91 LYS A C 1
ATOM 682 O O . LYS A 1 91 ? 47.785 28.710 80.327 1.00 55.46 91 LYS A O 1
ATOM 688 N N . GLN A 1 92 ? 48.326 30.614 79.349 1.00 57.46 92 GLN A N 1
ATOM 689 C CA . GLN A 1 92 ? 49.128 30.028 78.281 1.00 57.17 92 GLN A CA 1
ATOM 690 C C . GLN A 1 92 ? 50.494 30.476 78.587 1.00 56.47 92 GLN A C 1
ATOM 691 O O . GLN A 1 92 ? 50.659 31.600 79.010 1.00 56.30 92 GLN A O 1
ATOM 697 N N . ILE A 1 93 ? 51.486 29.621 78.363 1.00 56.35 93 ILE A N 1
ATOM 698 C CA . ILE A 1 93 ? 52.869 30.020 78.619 1.00 56.58 93 ILE A CA 1
ATOM 699 C C . ILE A 1 93 ? 53.428 30.624 77.358 1.00 56.78 93 ILE A C 1
ATOM 700 O O . ILE A 1 93 ? 53.649 29.947 76.370 1.00 57.12 93 ILE A O 1
ATOM 705 N N . GLY A 1 94 ? 53.624 31.928 77.405 1.00 57.84 94 GLY A N 1
ATOM 706 C CA . GLY A 1 94 ? 54.054 32.694 76.242 1.00 58.56 94 GLY A CA 1
ATOM 707 C C . GLY A 1 94 ? 53.043 32.528 75.136 1.00 58.77 94 GLY A C 1
ATOM 708 O O . GLY A 1 94 ? 51.796 32.497 75.375 1.00 56.82 94 GLY A O 1
ATOM 709 N N . ASN A 1 95 ? 53.611 32.371 73.930 1.00 60.11 95 ASN A N 1
ATOM 710 C CA . ASN A 1 95 ? 52.822 31.922 72.737 1.00 60.51 95 ASN A CA 1
ATOM 711 C C . ASN A 1 95 ? 52.963 30.418 72.422 1.00 60.00 95 ASN A C 1
ATOM 712 O O . ASN A 1 95 ? 52.571 30.011 71.366 1.00 58.66 95 ASN A O 1
ATOM 717 N N . ASP A 1 96 ? 53.416 29.610 73.393 1.00 60.99 96 ASP A N 1
ATOM 718 C CA . ASP A 1 96 ? 53.685 28.200 73.174 1.00 61.06 96 ASP A CA 1
ATOM 719 C C . ASP A 1 96 ? 52.398 27.444 73.223 1.00 60.43 96 ASP A C 1
ATOM 720 O O . ASP A 1 96 ? 51.374 28.025 73.489 1.00 59.12 96 ASP A O 1
ATOM 725 N N . ARG A 1 97 ? 52.462 26.170 72.864 1.00 61.62 97 ARG A N 1
ATOM 726 C CA . ARG A 1 97 ? 51.317 25.253 72.883 1.00 64.01 97 ARG A CA 1
ATOM 727 C C . ARG A 1 97 ? 51.206 24.485 74.275 1.00 63.98 97 ARG A C 1
ATOM 728 O O . ARG A 1 97 ? 51.228 23.223 74.365 1.00 62.52 97 ARG A O 1
ATOM 736 N N . ARG A 1 98 ? 51.025 25.321 75.299 1.00 64.13 98 ARG A N 1
ATOM 737 C CA . ARG A 1 98 ? 51.058 25.006 76.688 1.00 64.57 98 ARG A CA 1
ATOM 738 C C . ARG A 1 98 ? 50.036 25.838 77.495 1.00 64.32 98 ARG A C 1
ATOM 739 O O . ARG A 1 98 ? 50.012 27.086 77.458 1.00 63.18 98 ARG A O 1
ATOM 747 N N . ILE A 1 99 ? 49.195 25.102 78.214 1.00 63.89 99 ILE A N 1
ATOM 748 C CA . ILE A 1 99 ? 48.247 25.683 79.113 1.00 63.37 99 ILE A CA 1
ATOM 749 C C . ILE A 1 99 ? 48.506 25.091 80.533 1.00 63.03 99 ILE A C 1
ATOM 750 O O . ILE A 1 99 ? 48.784 23.889 80.712 1.00 61.85 99 ILE A O 1
ATOM 755 N N . GLU A 1 100 ? 48.407 26.006 81.505 1.00 61.99 100 GLU A N 1
ATOM 756 C CA . GLU A 1 100 ? 48.579 25.780 82.894 1.00 60.89 100 GLU A CA 1
ATOM 757 C C . GLU A 1 100 ? 47.314 26.267 83.607 1.00 60.31 100 GLU A C 1
ATOM 758 O O . GLU A 1 100 ? 46.937 27.466 83.531 1.00 60.20 100 GLU A O 1
ATOM 764 N N . ILE A 1 101 ? 46.655 25.319 84.274 1.00 59.15 101 ILE A N 1
ATOM 765 C CA . ILE A 1 101 ? 45.534 25.621 85.124 1.00 58.72 101 ILE A CA 1
ATOM 766 C C . ILE A 1 101 ? 46.008 25.482 86.551 1.00 58.80 101 ILE A C 1
ATOM 767 O O . ILE A 1 101 ? 46.553 24.439 86.922 1.00 58.69 101 ILE A O 1
ATOM 772 N N . ASP A 1 102 ? 45.746 26.549 87.317 1.00 58.60 102 ASP A N 1
ATOM 773 C CA . ASP A 1 102 ? 46.131 26.733 88.712 1.00 57.95 102 ASP A CA 1
ATOM 774 C C . ASP A 1 102 ? 44.943 26.454 89.614 1.00 56.93 102 ASP A C 1
ATOM 775 O O . ASP A 1 102 ? 43.920 27.155 89.594 1.00 55.95 102 ASP A O 1
ATOM 780 N N . ILE A 1 103 ? 45.062 25.400 90.404 1.00 56.98 103 ILE A N 1
ATOM 781 C CA . ILE A 1 103 ? 43.998 25.037 91.354 1.00 56.62 103 ILE A CA 1
ATOM 782 C C . ILE A 1 103 ? 44.495 25.170 92.814 1.00 56.66 103 ILE A C 1
ATOM 783 O O . ILE A 1 103 ? 45.646 24.882 93.123 1.00 55.87 103 ILE A O 1
ATOM 788 N N . LYS A 1 104 ? 43.625 25.709 93.673 1.00 57.01 104 LYS A N 1
ATOM 789 C CA . LYS A 1 104 ? 43.838 25.712 95.121 1.00 56.75 104 LYS A CA 1
ATOM 790 C C . LYS A 1 104 ? 42.829 24.748 95.761 1.00 55.51 104 LYS A C 1
ATOM 791 O O . LYS A 1 104 ? 41.674 24.803 95.440 1.00 55.28 104 LYS A O 1
ATOM 797 N N . SER A 1 105 ? 43.257 23.838 96.602 1.00 20.00 105 SER A N 1
ATOM 798 C CA . SER A 1 105 ? 42.389 22.798 97.141 1.00 20.00 105 SER A CA 1
ATOM 799 C C . SER A 1 105 ? 42.783 22.436 98.570 1.00 20.00 105 SER A C 1
ATOM 800 O O . SER A 1 105 ? 43.682 23.077 99.145 1.00 54.88 105 SER A O 1
ATOM 803 N N . LYS A 1 106 ? 42.183 21.420 99.164 1.00 55.20 106 LYS A N 1
ATOM 804 C CA . LYS A 1 106 ? 42.545 20.877 100.474 1.00 55.13 106 LYS A CA 1
ATOM 805 C C . LYS A 1 106 ? 43.087 19.481 100.337 1.00 53.77 106 LYS A C 1
ATOM 806 O O . LYS A 1 106 ? 42.550 18.697 99.558 1.00 53.70 106 LYS A O 1
ATOM 812 N N . ASP A 1 107 ? 44.084 19.138 101.146 1.00 52.33 107 ASP A N 1
ATOM 813 C CA . ASP A 1 107 ? 44.429 17.751 101.325 1.00 51.88 107 ASP A CA 1
ATOM 814 C C . ASP A 1 107 ? 43.523 17.029 102.266 1.00 51.75 107 ASP A C 1
ATOM 815 O O . ASP A 1 107 ? 42.532 17.565 102.770 1.00 51.41 107 ASP A O 1
ATOM 820 N N . GLU A 1 108 ? 43.868 15.767 102.453 1.00 52.00 108 GLU A N 1
ATOM 821 C CA . GLU A 1 108 ? 43.167 14.848 103.355 1.00 52.49 108 GLU A CA 1
ATOM 822 C C . GLU A 1 108 ? 42.731 15.364 104.689 1.00 51.50 108 GLU A C 1
ATOM 823 O O . GLU A 1 108 ? 41.611 15.114 105.091 1.00 51.36 108 GLU A O 1
ATOM 829 N N . ILE A 1 109 ? 43.676 15.959 105.415 1.00 50.88 109 ILE A N 1
ATOM 830 C CA . ILE A 1 109 ? 43.399 16.557 106.721 1.00 50.86 109 ILE A CA 1
ATOM 831 C C . ILE A 1 109 ? 43.036 18.032 106.657 1.00 50.55 109 ILE A C 1
ATOM 832 O O . ILE A 1 109 ? 43.264 18.738 107.595 1.00 50.87 109 ILE A O 1
ATOM 837 N N . GLY A 1 110 ? 42.476 18.485 105.544 1.00 50.88 110 GLY A N 1
ATOM 838 C CA . GLY A 1 110 ? 42.044 19.846 105.399 1.00 50.93 110 GLY A CA 1
ATOM 839 C C . GLY A 1 110 ? 43.091 20.902 105.143 1.00 50.85 110 GLY A C 1
ATOM 840 O O . GLY A 1 110 ? 42.730 22.020 104.929 1.00 51.37 110 GLY A O 1
ATOM 841 N N . ASP A 1 111 ? 44.381 20.636 105.150 1.00 51.47 111 ASP A N 1
ATOM 842 C CA . ASP A 1 111 ? 45.293 21.794 104.965 1.00 52.44 111 ASP A CA 1
ATOM 843 C C . ASP A 1 111 ? 45.315 22.217 103.525 1.00 52.71 111 ASP A C 1
ATOM 844 O O . ASP A 1 111 ? 45.344 21.333 102.645 1.00 52.58 111 ASP A O 1
ATOM 849 N N . THR A 1 112 ? 45.359 23.536 103.251 1.00 52.99 112 THR A N 1
ATOM 850 C CA . THR A 1 112 ? 45.282 24.008 101.806 1.00 52.54 112 THR A CA 1
ATOM 851 C C . THR A 1 112 ? 46.524 23.603 100.979 1.00 52.19 112 THR A C 1
ATOM 852 O O . THR A 1 112 ? 47.660 23.660 101.458 1.00 51.63 112 THR A O 1
ATOM 856 N N . ILE A 1 113 ? 46.269 23.133 99.759 1.00 52.14 113 ILE A N 1
ATOM 857 C CA . ILE A 1 113 ? 47.321 22.756 98.801 1.00 51.69 113 ILE A CA 1
ATOM 858 C C . ILE A 1 113 ? 47.110 23.544 97.499 1.00 52.17 113 ILE A C 1
ATOM 859 O O . ILE A 1 113 ? 45.977 23.846 97.090 1.00 51.86 113 ILE A O 1
ATOM 864 N N . TYR A 1 114 ? 48.230 23.893 96.892 1.00 52.69 114 TYR A N 1
ATOM 865 C CA . TYR A 1 114 ? 48.270 24.648 95.671 1.00 53.14 114 TYR A CA 1
ATOM 866 C C . TYR A 1 114 ? 48.863 23.714 94.590 1.00 53.94 114 TYR A C 1
ATOM 867 O O . TYR A 1 114 ? 49.984 23.228 94.707 1.00 54.23 114 TYR A O 1
ATOM 876 N N . ARG A 1 115 ? 48.070 23.468 93.547 1.00 55.24 115 ARG A N 1
ATOM 877 C CA . ARG A 1 115 ? 48.396 22.600 92.388 1.00 55.22 115 ARG A CA 1
ATOM 878 C C . ARG A 1 115 ? 48.299 23.321 91.020 1.00 55.76 115 ARG A C 1
ATOM 879 O O . ARG A 1 115 ? 47.494 24.254 90.873 1.00 56.63 115 ARG A O 1
ATOM 887 N N . THR A 1 116 ? 49.137 22.900 90.061 1.00 55.55 116 THR A N 1
ATOM 888 C CA . THR A 1 116 ? 49.034 23.318 88.662 1.00 55.67 116 THR A CA 1
ATOM 889 C C . THR A 1 116 ? 48.954 22.115 87.733 1.00 56.17 116 THR A C 1
ATOM 890 O O . THR A 1 116 ? 49.815 21.214 87.795 1.00 56.77 116 THR A O 1
ATOM 894 N N . VAL A 1 117 ? 47.906 22.089 86.895 1.00 55.91 117 VAL A N 1
ATOM 895 C CA . VAL A 1 117 ? 47.819 21.138 85.780 1.00 55.41 117 VAL A CA 1
ATOM 896 C C . VAL A 1 117 ? 48.442 21.781 84.516 1.00 55.50 117 VAL A C 1
ATOM 897 O O . VAL A 1 117 ? 48.051 22.879 84.126 1.00 55.70 117 VAL A O 1
ATOM 901 N N . ILE A 1 118 ? 49.433 21.111 83.926 1.00 55.26 118 ILE A N 1
ATOM 902 C CA . ILE A 1 118 ? 50.125 21.556 82.705 1.00 54.51 118 ILE A CA 1
ATOM 903 C C . ILE A 1 118 ? 49.790 20.628 81.492 1.00 54.85 118 ILE A C 1
ATOM 904 O O . ILE A 1 118 ? 50.106 19.432 81.499 1.00 54.76 118 ILE A O 1
ATOM 909 N N . LEU A 1 119 ? 49.087 21.175 80.482 1.00 54.66 119 LEU A N 1
ATOM 910 C CA . LEU A 1 119 ? 48.860 20.480 79.214 1.00 54.28 119 LEU A CA 1
ATOM 911 C C . LEU A 1 119 ? 49.862 21.048 78.199 1.00 54.97 119 LEU A C 1
ATOM 912 O O . LEU A 1 119 ? 49.919 22.267 77.975 1.00 55.22 119 LEU A O 1
ATOM 917 N N . GLU A 1 120 ? 50.648 20.143 77.641 1.00 55.65 120 GLU A N 1
ATOM 918 C CA . GLU A 1 120 ? 51.600 20.425 76.608 1.00 55.76 120 GLU A CA 1
ATOM 919 C C . GLU A 1 120 ? 51.116 19.714 75.391 1.00 56.86 120 GLU A C 1
ATOM 920 O O . GLU A 1 120 ? 51.089 18.516 75.365 1.00 56.36 120 GLU A O 1
ATOM 926 N N . ILE A 1 121 ? 50.730 20.474 74.371 1.00 58.02 121 ILE A N 1
ATOM 927 C CA . ILE A 1 121 ? 50.239 19.894 73.126 1.00 58.72 121 ILE A CA 1
ATOM 928 C C . ILE A 1 121 ? 51.341 19.835 72.074 1.00 59.65 121 ILE A C 1
ATOM 929 O O . ILE A 1 121 ? 51.632 20.829 71.409 1.00 61.11 121 ILE A O 1
ATOM 934 N N . MET A 1 122 ? 51.951 18.663 71.929 1.00 58.65 122 MET A N 1
ATOM 935 C CA . MET A 1 122 ? 53.023 18.472 70.959 1.00 58.71 122 MET A CA 1
ATOM 936 C C . MET A 1 122 ? 52.915 17.113 70.276 1.00 56.49 122 MET A C 1
ATOM 937 O O . MET A 1 122 ? 53.742 16.228 70.498 1.00 54.98 122 MET A O 1
ATOM 942 N N . GLY A 1 123 ? 51.867 16.952 69.499 1.00 55.60 123 GLY A N 1
ATOM 943 C CA . GLY A 1 123 ? 51.663 15.739 68.761 1.00 56.17 123 GLY A CA 1
ATOM 944 C C . GLY A 1 123 ? 51.910 14.545 69.616 1.00 57.13 123 GLY A C 1
ATOM 945 O O . GLY A 1 123 ? 51.186 14.297 70.538 1.00 58.77 123 GLY A O 1
ATOM 946 N N . LYS A 1 124 ? 52.941 13.792 69.310 1.00 57.48 124 LYS A N 1
ATOM 947 C CA . LYS A 1 124 ? 53.190 12.578 70.026 1.00 58.33 124 LYS A CA 1
ATOM 948 C C . LYS A 1 124 ? 53.986 12.858 71.262 1.00 58.00 124 LYS A C 1
ATOM 949 O O . LYS A 1 124 ? 54.217 11.982 72.064 1.00 58.46 124 LYS A O 1
ATOM 955 N N . HIS A 1 125 ? 54.422 14.093 71.406 1.00 58.26 125 HIS A N 1
ATOM 956 C CA . HIS A 1 125 ? 55.099 14.547 72.646 1.00 58.28 125 HIS A CA 1
ATOM 957 C C . HIS A 1 125 ? 54.158 15.309 73.590 1.00 57.38 125 HIS A C 1
ATOM 958 O O . HIS A 1 125 ? 54.566 16.121 74.468 1.00 57.94 125 HIS A O 1
ATOM 965 N N . SER A 1 126 ? 52.882 15.065 73.380 1.00 55.87 126 SER A N 1
ATOM 966 C CA . SER A 1 126 ? 51.888 15.590 74.254 1.00 54.64 126 SER A CA 1
ATOM 967 C C . SER A 1 126 ? 51.946 14.898 75.634 1.00 54.33 126 SER A C 1
ATOM 968 O O . SER A 1 126 ? 52.192 13.669 75.729 1.00 53.25 126 SER A O 1
ATOM 971 N N . ASN A 1 127 ? 51.764 15.727 76.677 1.00 53.83 127 ASN A N 1
ATOM 972 C CA . ASN A 1 127 ? 51.701 15.273 78.076 1.00 53.11 127 ASN A CA 1
ATOM 973 C C . ASN A 1 127 ? 50.743 16.145 78.890 1.00 53.02 127 ASN A C 1
ATOM 974 O O . ASN A 1 127 ? 50.464 17.336 78.558 1.00 52.92 127 ASN A O 1
ATOM 979 N N . LEU A 1 128 ? 50.188 15.490 79.903 1.00 52.35 128 LEU A N 1
ATOM 980 C CA . LEU A 1 128 ? 49.409 16.123 80.930 1.00 52.34 128 LEU A CA 1
ATOM 981 C C . LEU A 1 128 ? 50.161 15.829 82.290 1.00 53.41 128 LEU A C 1
ATOM 982 O O . LEU A 1 128 ? 50.557 14.665 82.606 1.00 53.06 128 LEU A O 1
ATOM 987 N N . ILE A 1 129 ? 50.396 16.905 83.048 1.00 53.88 129 ILE A N 1
ATOM 988 C CA . ILE A 1 129 ? 51.302 16.895 84.212 1.00 54.26 129 ILE A CA 1
ATOM 989 C C . ILE A 1 129 ? 50.822 17.800 85.377 1.00 54.81 129 ILE A C 1
ATOM 990 O O . ILE A 1 129 ? 50.388 18.966 85.212 1.00 53.98 129 ILE A O 1
ATOM 995 N N . LEU A 1 130 ? 50.943 17.229 86.575 1.00 55.38 130 LEU A N 1
ATOM 996 C CA . LEU A 1 130 ? 50.472 17.860 87.786 1.00 55.11 130 LEU A CA 1
ATOM 997 C C . LEU A 1 130 ? 51.700 18.168 88.614 1.00 54.62 130 LEU A C 1
ATOM 998 O O . LEU A 1 130 ? 52.566 17.322 88.803 1.00 54.44 130 LEU A O 1
ATOM 1003 N N . VAL A 1 131 ? 51.791 19.396 89.074 1.00 54.29 131 VAL A N 1
ATOM 1004 C CA . VAL A 1 131 ? 52.920 19.806 89.845 1.00 54.42 131 VAL A CA 1
ATOM 1005 C C . VAL A 1 131 ? 52.357 20.617 90.997 1.00 55.56 131 VAL A C 1
ATOM 1006 O O . VAL A 1 131 ? 51.183 21.036 90.945 1.00 55.38 131 VAL A O 1
ATOM 1010 N N . ASP A 1 132 ? 53.187 20.843 92.029 1.00 56.53 132 ASP A N 1
ATOM 1011 C CA . ASP A 1 132 ? 52.807 21.688 93.155 1.00 56.66 132 ASP A CA 1
ATOM 1012 C C . ASP A 1 132 ? 53.268 23.113 92.907 1.00 57.21 132 ASP A C 1
ATOM 1013 O O . ASP A 1 132 ? 53.857 23.421 91.864 1.00 57.29 132 ASP A O 1
ATOM 1018 N N . GLU A 1 133 ? 52.999 23.980 93.873 1.00 58.50 133 GLU A N 1
ATOM 1019 C CA . GLU A 1 133 ? 53.405 25.413 93.820 1.00 58.96 133 GLU A CA 1
ATOM 1020 C C . GLU A 1 133 ? 54.895 25.635 93.698 1.00 58.67 133 GLU A C 1
ATOM 1021 O O . GLU A 1 133 ? 55.297 26.709 93.225 1.00 59.04 133 GLU A O 1
ATOM 1027 N N . ASN A 1 134 ? 55.710 24.660 94.103 1.00 57.46 134 ASN A N 1
ATOM 1028 C CA . ASN A 1 134 ? 57.141 24.722 93.752 1.00 56.98 134 ASN A CA 1
ATOM 1029 C C . ASN A 1 134 ? 57.596 23.994 92.453 1.00 56.47 134 ASN A C 1
ATOM 1030 O O . ASN A 1 134 ? 58.795 23.816 92.244 1.00 55.44 134 ASN A O 1
ATOM 1035 N N . ARG A 1 135 ? 56.629 23.609 91.585 1.00 56.07 135 ARG A N 1
ATOM 1036 C CA . ARG A 1 135 ? 56.869 22.820 90.381 1.00 55.33 135 ARG A CA 1
ATOM 1037 C C . ARG A 1 135 ? 57.433 21.392 90.592 1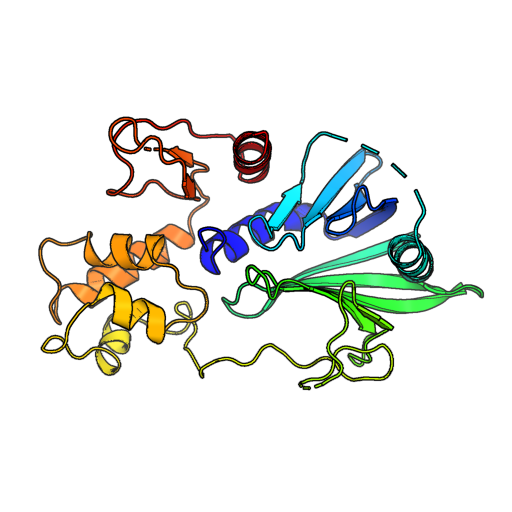.00 54.55 135 ARG A C 1
ATOM 1038 O O . ARG A 1 135 ? 58.020 20.833 89.685 1.00 53.77 135 ARG A O 1
ATOM 1046 N N . LYS A 1 136 ? 57.309 20.813 91.784 1.00 54.17 136 LYS A N 1
ATOM 1047 C CA . LYS A 1 136 ? 57.698 19.406 92.003 1.00 53.47 136 LYS A CA 1
ATOM 1048 C C . LYS A 1 136 ? 56.604 18.663 91.222 1.00 53.21 136 LYS A C 1
ATOM 1049 O O . LYS A 1 136 ? 55.416 18.981 91.361 1.00 53.64 136 LYS A O 1
ATOM 1055 N N . ILE A 1 137 ? 56.986 17.735 90.350 1.00 52.60 137 ILE A N 1
ATOM 1056 C CA . ILE A 1 137 ? 55.995 16.992 89.552 1.00 52.08 137 ILE A CA 1
ATOM 1057 C C . ILE A 1 137 ? 55.307 16.029 90.478 1.00 51.48 137 ILE A C 1
ATOM 1058 O O . ILE A 1 137 ? 55.969 15.212 91.043 1.00 52.01 137 ILE A O 1
ATOM 1063 N N . ILE A 1 138 ? 54.003 16.091 90.625 1.00 50.52 138 ILE A N 1
ATOM 1064 C CA . ILE A 1 138 ? 53.302 15.073 91.400 1.00 50.91 138 ILE A CA 1
ATOM 1065 C C . ILE A 1 138 ? 53.093 13.838 90.545 1.00 51.64 138 ILE A C 1
ATOM 1066 O O . ILE A 1 138 ? 53.410 12.738 90.962 1.00 50.95 138 ILE A O 1
ATOM 1071 N N . GLU A 1 139 ? 52.571 14.015 89.324 1.00 53.13 139 GLU A N 1
ATOM 1072 C CA . GLU A 1 139 ? 52.349 12.853 88.387 1.00 52.95 139 GLU A CA 1
ATOM 1073 C C . GLU A 1 139 ? 52.301 13.340 86.954 1.00 53.00 139 GLU A C 1
ATOM 1074 O O . GLU A 1 139 ? 52.073 14.534 86.694 1.00 52.36 139 GLU A O 1
ATOM 1080 N N . GLY A 1 140 ? 52.578 12.387 86.059 1.00 53.40 140 GLY A N 1
ATOM 1081 C CA . GLY A 1 140 ? 52.584 12.565 84.606 1.00 53.55 140 GLY A CA 1
ATOM 1082 C C . GLY A 1 140 ? 51.733 11.545 83.864 1.00 53.88 140 GLY A C 1
ATOM 1083 O O . GLY A 1 140 ? 51.905 10.316 84.024 1.00 53.95 140 GLY A O 1
ATOM 1084 N N . PHE A 1 141 ? 50.820 12.032 83.022 1.00 53.92 141 PHE A N 1
ATOM 1085 C CA . PHE A 1 141 ? 50.076 11.099 82.225 1.00 54.21 141 PHE A CA 1
ATOM 1086 C C . PHE A 1 141 ? 51.056 10.260 81.427 1.00 54.40 141 PHE A C 1
ATOM 1087 O O . PHE A 1 141 ? 50.767 9.157 81.136 1.00 54.32 141 PHE A O 1
ATOM 1095 N N . LYS A 1 142 ? 52.222 10.791 81.089 1.00 55.49 142 LYS A N 1
ATOM 1096 C CA . LYS A 1 142 ? 53.300 10.004 80.510 1.00 56.84 142 LYS A CA 1
ATOM 1097 C C . LYS A 1 142 ? 54.627 10.321 81.201 1.00 57.53 142 LYS A C 1
ATOM 1098 O O . LYS A 1 142 ? 54.940 11.482 81.448 1.00 57.80 142 LYS A O 1
ATOM 1104 N N . HIS A 1 143 ? 55.433 9.289 81.429 1.00 58.67 143 HIS A N 1
ATOM 1105 C CA . HIS A 1 143 ? 56.757 9.433 82.036 1.00 59.74 143 HIS A CA 1
ATOM 1106 C C . HIS A 1 143 ? 57.927 9.503 81.038 1.00 60.48 143 HIS A C 1
ATOM 1107 O O . HIS A 1 143 ? 58.022 8.672 80.156 1.00 60.79 143 HIS A O 1
ATOM 1114 N N . LEU A 1 144 ? 58.831 10.465 81.237 1.00 61.21 144 LEU A N 1
ATOM 1115 C CA . LEU A 1 144 ? 60.124 10.507 80.569 1.00 61.59 144 LEU A CA 1
ATOM 1116 C C . LEU A 1 144 ? 61.212 10.119 81.540 1.00 62.57 144 LEU A C 1
ATOM 1117 O O . LEU A 1 144 ? 61.538 10.884 82.444 1.00 62.29 144 LEU A O 1
ATOM 1122 N N . THR A 1 145 ? 61.786 8.947 81.319 1.00 63.84 145 THR A N 1
ATOM 1123 C CA . THR A 1 145 ? 62.799 8.416 82.190 1.00 65.57 145 THR A CA 1
ATOM 1124 C C . THR A 1 145 ? 64.255 8.650 81.747 1.00 66.90 145 THR A C 1
ATOM 1125 O O . THR A 1 145 ? 65.185 8.607 82.589 1.00 67.41 145 THR A O 1
ATOM 1129 N N . PRO A 1 146 ? 64.471 8.877 80.431 1.00 68.39 146 PRO A N 1
ATOM 1130 C CA . PRO A 1 146 ? 65.716 8.259 79.786 1.00 68.78 146 PRO A CA 1
ATOM 1131 C C . PRO A 1 146 ? 67.014 8.247 80.618 1.00 68.73 146 PRO A C 1
ATOM 1132 O O . PRO A 1 146 ? 67.966 8.913 80.226 1.00 69.14 146 PRO A O 1
ATOM 1136 N N . ARG A 1 152 ? 65.707 16.095 80.197 1.00 20.00 152 ARG A N 1
ATOM 1137 C CA . ARG A 1 152 ? 64.443 16.267 80.900 1.00 20.00 152 ARG A CA 1
ATOM 1138 C C . ARG A 1 152 ? 63.886 14.968 81.453 1.00 20.00 152 ARG A C 1
ATOM 1139 O O . ARG A 1 152 ? 63.900 13.967 80.779 1.00 52.54 152 ARG A O 1
ATOM 1147 N N . THR A 1 153 ? 63.383 14.993 82.679 1.00 51.26 153 THR A N 1
ATOM 1148 C CA . THR A 1 153 ? 62.807 13.814 83.292 1.00 50.91 153 THR A CA 1
ATOM 1149 C C . THR A 1 153 ? 61.425 14.206 83.746 1.00 50.90 153 THR A C 1
ATOM 1150 O O . THR A 1 153 ? 61.232 15.277 84.272 1.00 50.23 153 THR A O 1
ATOM 1154 N N . VAL A 1 154 ? 60.460 13.336 83.536 1.00 50.84 154 VAL A N 1
ATOM 1155 C CA . VAL A 1 154 ? 59.087 13.648 83.878 1.00 50.71 154 VAL A CA 1
ATOM 1156 C C . VAL A 1 154 ? 58.621 12.449 84.654 1.00 51.24 154 VAL A C 1
ATOM 1157 O O . VAL A 1 154 ? 57.934 11.558 84.136 1.00 51.31 154 VAL A O 1
ATOM 1161 N N . MET A 1 155 ? 59.107 12.418 85.903 1.00 51.39 155 MET A N 1
ATOM 1162 C CA . MET A 1 155 ? 58.673 11.444 86.907 1.00 50.32 155 MET A CA 1
ATOM 1163 C C . MET A 1 155 ? 58.307 12.241 88.185 1.00 51.46 155 MET A C 1
ATOM 1164 O O . MET A 1 155 ? 58.756 13.411 88.330 1.00 52.64 155 MET A O 1
ATOM 1169 N N . PRO A 1 156 ? 57.466 11.648 89.074 1.00 51.56 156 PRO A N 1
ATOM 1170 C CA . PRO A 1 156 ? 56.955 12.266 90.302 1.00 51.75 156 PRO A CA 1
ATOM 1171 C C . PRO A 1 156 ? 58.014 12.783 91.310 1.00 52.00 156 PRO A C 1
ATOM 1172 O O . PRO A 1 156 ? 57.729 13.638 92.184 1.00 53.22 156 PRO A O 1
ATOM 1176 N N . GLY A 1 157 ? 59.231 12.326 91.248 1.00 50.91 157 GLY A N 1
ATOM 1177 C CA . GLY A 1 157 ? 60.180 13.129 92.008 1.00 51.35 157 GLY A CA 1
ATOM 1178 C C . GLY A 1 157 ? 60.393 14.632 91.680 1.00 50.84 157 GLY A C 1
ATOM 1179 O O . GLY A 1 157 ? 60.713 15.423 92.544 1.00 50.71 157 GLY A O 1
ATOM 1180 N N . PHE A 1 158 ? 60.263 15.017 90.428 1.00 50.84 158 PHE A N 1
ATOM 1181 C CA . PHE A 1 158 ? 61.243 15.931 89.870 1.00 50.47 158 PHE A CA 1
ATOM 1182 C C . PHE A 1 158 ? 60.654 17.239 89.581 1.00 52.24 158 PHE A C 1
ATOM 1183 O O . PHE A 1 158 ? 59.444 17.360 89.529 1.00 53.22 158 PHE A O 1
ATOM 1191 N N . ASN A 1 159 ? 61.501 18.211 89.298 1.00 54.35 159 ASN A N 1
ATOM 1192 C CA . ASN A 1 159 ? 60.999 19.540 88.922 1.00 56.60 159 ASN A CA 1
ATOM 1193 C C . ASN A 1 159 ? 60.613 19.641 87.489 1.00 56.22 159 ASN A C 1
ATOM 1194 O O . ASN A 1 159 ? 61.411 19.346 86.647 1.00 55.94 159 ASN A O 1
ATOM 1199 N N . TYR A 1 160 ? 59.406 20.086 87.204 1.00 57.15 160 TYR A N 1
ATOM 1200 C CA . TYR A 1 160 ? 59.036 20.357 85.809 1.00 58.02 160 TYR A CA 1
ATOM 1201 C C . TYR A 1 160 ? 59.900 21.412 85.174 1.00 58.53 160 TYR A C 1
ATOM 1202 O O . TYR A 1 160 ? 60.022 22.524 85.683 1.00 57.47 160 TYR A O 1
ATOM 1211 N N . GLU A 1 161 ? 60.359 21.048 83.980 1.00 60.42 161 GLU A N 1
ATOM 1212 C CA . GLU A 1 161 ? 61.071 21.889 83.032 1.00 61.55 161 GLU A CA 1
ATOM 1213 C C . GLU A 1 161 ? 60.359 21.963 81.701 1.00 62.24 161 GLU A C 1
ATOM 1214 O O . GLU A 1 161 ? 59.945 20.963 81.153 1.00 60.46 161 GLU A O 1
ATOM 1220 N N . ALA A 1 162 ? 60.223 23.178 81.181 1.00 64.04 162 ALA A N 1
ATOM 1221 C CA . ALA A 1 162 ? 59.561 23.392 79.899 1.00 65.97 162 ALA A CA 1
ATOM 1222 C C . ALA A 1 162 ? 60.156 22.498 78.817 1.00 66.86 162 ALA A C 1
ATOM 1223 O O . ALA A 1 162 ? 61.148 21.806 79.046 1.00 66.24 162 ALA A O 1
ATOM 1225 N N . PRO A 1 163 ? 59.543 22.516 77.638 1.00 68.90 163 PRO A N 1
ATOM 1226 C CA . PRO A 1 163 ? 60.014 21.702 76.512 1.00 70.17 163 PRO A CA 1
ATOM 1227 C C . PRO A 1 163 ? 61.365 22.182 75.993 1.00 71.79 163 PRO A C 1
ATOM 1228 O O . PRO A 1 163 ? 61.853 23.229 76.418 1.00 70.69 163 PRO A O 1
ATOM 1232 N N . PRO A 1 164 ? 61.958 21.419 75.080 1.00 74.52 164 PRO A N 1
ATOM 1233 C CA . PRO A 1 164 ? 63.259 21.776 74.505 1.00 75.69 164 PRO A CA 1
ATOM 1234 C C . PRO A 1 164 ? 63.313 23.246 74.103 1.00 77.42 164 PRO A C 1
ATOM 1235 O O . PRO A 1 164 ? 63.862 24.066 74.838 1.00 78.39 164 PRO A O 1
ATOM 1239 N N . THR A 1 165 ? 62.747 23.569 72.945 1.00 20.00 165 THR A N 1
ATOM 1240 C CA . THR A 1 165 ? 62.732 24.942 72.455 1.00 20.00 165 THR A CA 1
ATOM 1241 C C . THR A 1 165 ? 63.961 25.240 71.603 1.00 20.00 165 THR A C 1
ATOM 1242 O O . THR A 1 165 ? 65.002 24.600 71.751 1.00 20.00 165 THR A O 1
ATOM 1246 N N . GLN A 1 166 ? 63.833 26.217 70.711 1.00 82.23 166 GLN A N 1
ATOM 1247 C CA . GLN A 1 166 ? 64.911 26.599 69.853 1.00 82.71 166 GLN A CA 1
ATOM 1248 C C . GLN A 1 166 ? 65.103 28.059 70.110 1.00 82.10 166 GLN A C 1
ATOM 1249 O O . GLN A 1 166 ? 65.514 28.802 69.254 1.00 82.11 166 GLN A O 1
ATOM 1255 N N . HIS A 1 167 ? 64.799 28.492 71.309 1.00 81.41 167 HIS A N 1
ATOM 1256 C CA . HIS A 1 167 ? 64.931 29.894 71.548 1.00 79.88 167 HIS A CA 1
ATOM 1257 C C . HIS A 1 167 ? 64.271 30.536 70.371 1.00 75.02 167 HIS A C 1
ATOM 1258 O O . HIS A 1 167 ? 64.921 31.013 69.465 1.00 74.94 167 HIS A O 1
ATOM 1260 N N . LYS A 1 168 ? 62.956 30.528 70.391 1.00 69.80 168 LYS A N 1
ATOM 1261 C CA . LYS A 1 168 ? 62.182 31.163 69.375 1.00 65.51 168 LYS A CA 1
ATOM 1262 C C . LYS A 1 168 ? 61.736 32.456 69.982 1.00 64.26 168 LYS A C 1
ATOM 1263 O O . LYS A 1 168 ? 62.017 32.714 71.123 1.00 63.98 168 LYS A O 1
ATOM 1269 N N . ILE A 1 169 ? 61.045 33.277 69.213 1.00 61.69 169 ILE A N 1
ATOM 1270 C CA . ILE A 1 169 ? 60.585 34.551 69.694 1.00 60.60 169 ILE A CA 1
ATOM 1271 C C . ILE A 1 169 ? 59.089 34.560 69.755 1.00 59.72 169 ILE A C 1
ATOM 1272 O O . ILE A 1 169 ? 58.438 33.855 69.027 1.00 59.04 169 ILE A O 1
ATOM 1277 N N . ASN A 1 170 ? 58.549 35.351 70.660 1.00 58.73 170 ASN A N 1
ATOM 1278 C CA . ASN A 1 170 ? 57.110 35.466 70.808 1.00 58.04 170 ASN A CA 1
ATOM 1279 C C . ASN A 1 170 ? 56.633 36.520 69.770 1.00 57.38 170 ASN A C 1
ATOM 1280 O O . ASN A 1 170 ? 56.973 37.717 69.840 1.00 56.01 170 ASN A O 1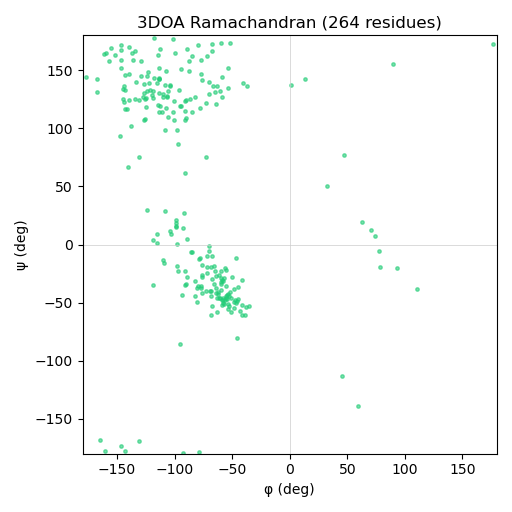
ATOM 1285 N N . PRO A 1 171 ? 55.849 36.056 68.789 1.00 56.90 171 PRO A N 1
ATOM 1286 C CA . PRO A 1 171 ? 55.367 36.937 67.802 1.00 57.10 171 PRO A CA 1
ATOM 1287 C C . PRO A 1 171 ? 54.626 38.081 68.399 1.00 57.21 171 PRO A C 1
ATOM 1288 O O . PRO A 1 171 ? 54.505 39.109 67.740 1.00 59.25 171 PRO A O 1
ATOM 1292 N N . TYR A 1 172 ? 54.119 37.963 69.612 1.00 56.42 172 TYR A N 1
ATOM 1293 C CA . TYR A 1 172 ? 53.460 39.126 70.161 1.00 55.94 172 TYR A CA 1
ATOM 1294 C C . TYR A 1 172 ? 54.440 40.143 70.678 1.00 56.09 172 TYR A C 1
ATOM 1295 O O . TYR A 1 172 ? 54.041 41.229 70.922 1.00 56.96 172 TYR A O 1
ATOM 1304 N N . ASP A 1 173 ? 55.722 39.824 70.827 1.00 56.70 173 ASP A N 1
ATOM 1305 C CA . ASP A 1 173 ? 56.677 40.762 71.464 1.00 56.94 173 ASP A CA 1
ATOM 1306 C C . ASP A 1 173 ? 57.504 41.542 70.452 1.00 57.10 173 ASP A C 1
ATOM 1307 O O . ASP A 1 173 ? 58.517 42.160 70.764 1.00 56.92 173 ASP A O 1
ATOM 1312 N N . ILE A 1 174 ? 57.061 41.519 69.208 1.00 57.50 174 ILE A N 1
ATOM 1313 C CA . ILE A 1 174 ? 57.918 41.926 68.107 1.00 56.84 174 ILE A CA 1
ATOM 1314 C C . ILE A 1 174 ? 57.023 42.643 67.120 1.00 56.45 174 ILE A C 1
ATOM 1315 O O . ILE A 1 174 ? 55.813 42.344 67.064 1.00 56.87 174 ILE A O 1
ATOM 1320 N N . THR A 1 175 ? 57.575 43.650 66.447 1.00 55.75 175 THR A N 1
ATOM 1321 C CA . THR A 1 175 ? 56.850 44.351 65.389 1.00 55.67 175 THR A CA 1
ATOM 1322 C C . THR A 1 175 ? 57.308 43.811 64.061 1.00 56.37 175 THR A C 1
ATOM 1323 O O . THR A 1 175 ? 58.357 43.136 63.971 1.00 56.76 175 THR A O 1
ATOM 1327 N N . GLY A 1 176 ? 56.532 44.115 63.029 1.00 55.97 176 GLY A N 1
ATOM 1328 C CA . GLY A 1 176 ? 56.877 43.622 61.697 1.00 55.00 176 GLY A CA 1
ATOM 1329 C C . GLY A 1 176 ? 58.209 44.171 61.236 1.00 54.36 176 GLY A C 1
ATOM 1330 O O . GLY A 1 176 ? 59.011 43.437 60.620 1.00 53.31 176 GLY A O 1
ATOM 1331 N N . ALA A 1 177 ? 58.447 45.467 61.523 1.00 53.85 177 ALA A N 1
ATOM 1332 C CA . ALA A 1 177 ? 59.708 46.112 61.110 1.00 53.00 177 ALA A CA 1
ATOM 1333 C C . ALA A 1 177 ? 60.852 45.297 61.675 1.00 53.34 177 ALA A C 1
ATOM 1334 O O . ALA A 1 177 ? 61.852 45.152 61.021 1.00 53.45 177 ALA A O 1
ATOM 1336 N N . GLU A 1 178 ? 60.654 44.743 62.890 1.00 53.75 178 GLU A N 1
ATOM 1337 C CA . GLU A 1 178 ? 61.667 44.026 63.674 1.00 53.30 178 GLU A CA 1
ATOM 1338 C C . GLU A 1 178 ? 61.886 42.594 63.224 1.00 52.73 178 GLU A C 1
ATOM 1339 O O . GLU A 1 178 ? 63.013 42.111 63.291 1.00 53.74 178 GLU A O 1
ATOM 1345 N N . VAL A 1 179 ? 60.813 41.916 62.800 1.00 51.25 179 VAL A N 1
ATOM 1346 C CA . VAL A 1 179 ? 60.897 40.591 62.128 1.00 49.92 179 VAL A CA 1
ATOM 1347 C C . VAL A 1 179 ? 61.975 40.492 61.036 1.00 48.85 179 VAL A C 1
ATOM 1348 O O . VAL A 1 179 ? 62.642 39.467 60.876 1.00 47.13 179 VAL A O 1
ATOM 1352 N N . LEU A 1 180 ? 62.169 41.579 60.302 1.00 49.16 180 LEU A N 1
ATOM 1353 C CA . LEU A 1 180 ? 63.079 41.552 59.170 1.00 49.72 180 LEU A CA 1
ATOM 1354 C C . LEU A 1 180 ? 64.403 41.027 59.583 1.00 50.70 180 LEU A C 1
ATOM 1355 O O . LEU A 1 180 ? 64.941 40.181 58.908 1.00 50.63 180 LEU A O 1
ATOM 1360 N N . LYS A 1 181 ? 64.910 41.478 60.719 1.00 52.87 181 LYS A N 1
ATOM 1361 C CA . LYS A 1 181 ? 66.191 40.964 61.229 1.00 54.42 181 LYS A CA 1
ATOM 1362 C C . LYS A 1 181 ? 66.395 39.454 61.091 1.00 54.56 181 LYS A C 1
ATOM 1363 O O . LYS A 1 181 ? 67.513 38.992 60.961 1.00 53.84 181 LYS A O 1
ATOM 1369 N N . TYR A 1 182 ? 65.318 38.689 61.150 1.00 56.05 182 TYR A N 1
ATOM 1370 C CA . TYR A 1 182 ? 65.417 37.223 61.204 1.00 57.04 182 TYR A CA 1
ATOM 1371 C C . TYR A 1 182 ? 65.094 36.516 59.878 1.00 57.36 182 TYR A C 1
ATOM 1372 O O . TYR A 1 182 ? 64.900 35.300 59.881 1.00 57.75 182 TYR A O 1
ATOM 1381 N N . ILE A 1 183 ? 64.992 37.277 58.773 1.00 56.78 183 ILE A N 1
ATOM 1382 C CA . ILE A 1 183 ? 64.573 36.766 57.444 1.00 55.82 183 ILE A CA 1
ATOM 1383 C C . ILE A 1 183 ? 65.604 37.086 56.379 1.00 55.41 183 ILE A C 1
ATOM 1384 O O . ILE A 1 183 ? 65.993 38.241 56.234 1.00 55.89 183 ILE A O 1
ATOM 1389 N N . ASP A 1 184 ? 66.055 36.064 55.660 1.00 54.86 184 ASP A N 1
ATOM 1390 C CA . ASP A 1 184 ? 66.911 36.236 54.501 1.00 54.65 184 ASP A CA 1
ATOM 1391 C C . ASP A 1 184 ? 65.980 36.099 53.285 1.00 54.37 184 ASP A C 1
ATOM 1392 O O . ASP A 1 184 ? 65.494 35.021 52.990 1.00 54.47 184 ASP A O 1
ATOM 1397 N N . PHE A 1 185 ? 65.689 37.193 52.602 1.00 53.46 185 PHE A N 1
ATOM 1398 C CA . PHE A 1 185 ? 64.734 37.104 51.528 1.00 53.40 185 PHE A CA 1
ATOM 1399 C C . PHE A 1 185 ? 65.292 36.261 50.366 1.00 53.48 185 PHE A C 1
ATOM 1400 O O . PHE A 1 185 ? 64.534 35.574 49.655 1.00 52.94 185 PHE A O 1
ATOM 1408 N N . ASN A 1 186 ? 66.620 36.289 50.214 1.00 53.44 186 ASN A N 1
ATOM 1409 C CA . ASN A 1 186 ? 67.276 35.505 49.190 1.00 53.70 186 ASN A CA 1
ATOM 1410 C C . ASN A 1 186 ? 67.196 33.990 49.427 1.00 54.10 186 ASN A C 1
ATOM 1411 O O . ASN A 1 186 ? 67.575 33.221 48.548 1.00 53.83 186 ASN A O 1
ATOM 1416 N N . ALA A 1 187 ? 66.732 33.553 50.595 1.00 54.69 187 ALA A N 1
ATOM 1417 C CA . ALA A 1 187 ? 66.945 32.167 50.996 1.00 55.09 187 ALA A CA 1
ATOM 1418 C C . ALA A 1 187 ? 66.025 31.153 50.271 1.00 56.70 187 ALA A C 1
ATOM 1419 O O . ALA A 1 187 ? 66.495 30.044 49.982 1.00 57.59 187 ALA A O 1
ATOM 1421 N N . GLY A 1 188 ? 64.731 31.410 50.058 1.00 57.62 188 GLY A N 1
ATOM 1422 C CA . GLY A 1 188 ? 63.853 31.960 51.043 1.00 59.02 188 GLY A CA 1
ATOM 1423 C C . GLY A 1 188 ? 62.511 31.219 50.981 1.00 59.74 188 GLY A C 1
ATOM 1424 O O . GLY A 1 188 ? 61.723 31.467 50.074 1.00 61.22 188 GLY A O 1
ATOM 1425 N N . ASN A 1 189 ? 62.211 30.293 51.881 1.00 59.50 189 ASN A N 1
ATOM 1426 C CA . ASN A 1 189 ? 60.813 29.870 51.972 1.00 59.43 189 ASN A CA 1
ATOM 1427 C C . ASN A 1 189 ? 60.293 30.684 53.108 1.00 58.76 189 ASN A C 1
ATOM 1428 O O . ASN A 1 189 ? 60.330 30.263 54.271 1.00 58.80 189 ASN A O 1
ATOM 1433 N N . ILE A 1 190 ? 59.854 31.888 52.803 1.00 57.34 190 ILE A N 1
ATOM 1434 C CA . ILE A 1 190 ? 59.455 32.763 53.879 1.00 56.55 190 ILE A CA 1
ATOM 1435 C C . ILE A 1 190 ? 58.560 32.078 54.944 1.00 56.38 190 ILE A C 1
ATOM 1436 O O . ILE A 1 190 ? 58.859 32.153 56.122 1.00 57.24 190 ILE A O 1
ATOM 1441 N N . ALA A 1 191 ? 57.514 31.365 54.574 1.00 55.84 191 ALA A N 1
ATOM 1442 C CA . ALA A 1 191 ? 56.737 30.678 55.600 1.00 55.62 191 ALA A CA 1
ATOM 1443 C C . ALA A 1 191 ? 57.597 29.783 56.478 1.00 55.39 191 ALA A C 1
ATOM 1444 O O . ALA A 1 191 ? 57.483 29.839 57.693 1.00 55.38 191 ALA A O 1
ATOM 1446 N N . LYS A 1 192 ? 58.472 28.983 55.886 1.00 55.73 192 LYS A N 1
ATOM 1447 C CA . LYS A 1 192 ? 59.364 28.075 56.674 1.00 55.84 192 LYS A CA 1
ATOM 1448 C C . LYS A 1 192 ? 60.297 28.797 57.679 1.00 55.26 192 LYS A C 1
ATOM 1449 O O . LYS A 1 192 ? 60.639 28.287 58.730 1.00 54.68 192 LYS A O 1
ATOM 1455 N N . GLN A 1 193 ? 60.724 29.987 57.301 1.00 55.35 193 GLN A N 1
ATOM 1456 C CA . GLN A 1 193 ? 61.585 30.832 58.108 1.00 54.38 193 GLN A CA 1
ATOM 1457 C C . GLN A 1 193 ? 60.765 31.383 59.241 1.00 53.88 193 GLN A C 1
ATOM 1458 O O . GLN A 1 193 ? 61.235 31.505 60.358 1.00 54.19 193 GLN A O 1
ATOM 1464 N N . LEU A 1 194 ? 59.534 31.755 58.955 1.00 53.27 194 LEU A N 1
ATOM 1465 C CA . LEU A 1 194 ? 58.716 32.295 59.994 1.00 53.33 194 LEU A CA 1
ATOM 1466 C C . LEU A 1 194 ? 58.410 31.164 60.968 1.00 54.40 194 LEU A C 1
ATOM 1467 O O . LEU A 1 194 ? 58.433 31.358 62.167 1.00 55.26 194 LEU A O 1
ATOM 1472 N N . LEU A 1 195 ? 58.145 29.964 60.459 1.00 54.97 195 LEU A N 1
ATOM 1473 C CA . LEU A 1 195 ? 57.936 28.819 61.335 1.00 54.73 195 LEU A CA 1
ATOM 1474 C C . LEU A 1 195 ? 59.177 28.557 62.193 1.00 55.04 195 LEU A C 1
ATOM 1475 O O . LEU A 1 195 ? 59.069 28.261 63.341 1.00 55.82 195 LEU A O 1
ATOM 1480 N N . ASN A 1 196 ? 60.357 28.691 61.662 1.00 55.87 196 ASN A N 1
ATOM 1481 C CA . ASN A 1 196 ? 61.518 28.408 62.465 1.00 57.39 196 ASN A CA 1
ATOM 1482 C C . ASN A 1 196 ? 61.823 29.422 63.529 1.00 58.16 196 ASN A C 1
ATOM 1483 O O . ASN A 1 196 ? 62.600 29.108 64.384 1.00 57.65 196 ASN A O 1
ATOM 1488 N N . GLN A 1 197 ? 61.323 30.652 63.463 1.00 59.58 197 GLN A N 1
ATOM 1489 C CA . GLN A 1 197 ? 61.821 31.655 64.416 1.00 60.35 197 GLN A CA 1
ATOM 1490 C C . GLN A 1 197 ? 60.827 32.071 65.450 1.00 61.19 197 GLN A C 1
ATOM 1491 O O . GLN A 1 197 ? 61.199 32.727 66.444 1.00 61.90 197 GLN A O 1
ATOM 1497 N N . PHE A 1 198 ? 59.572 31.708 65.224 1.00 61.74 198 PHE A N 1
ATOM 1498 C CA . PHE A 1 198 ? 58.476 32.250 66.007 1.00 62.50 198 PHE A CA 1
ATOM 1499 C C . PHE A 1 198 ? 57.719 31.184 66.761 1.00 62.01 198 PHE A C 1
AT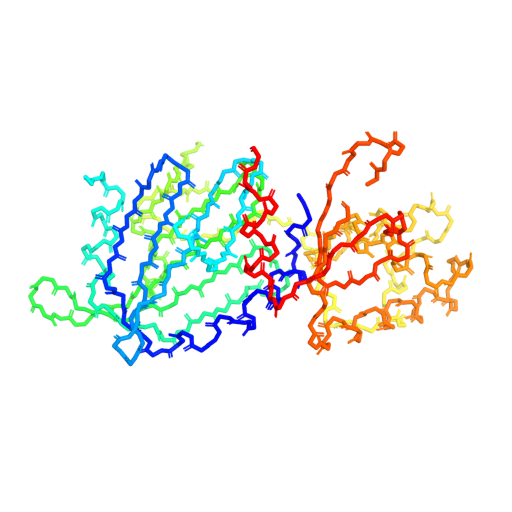OM 1500 O O . PHE A 1 198 ? 57.315 30.164 66.204 1.00 60.95 198 PHE A O 1
ATOM 1508 N N . GLU A 1 199 ? 57.624 31.418 68.066 1.00 63.23 199 GLU A N 1
ATOM 1509 C CA . GLU A 1 199 ? 57.033 30.463 69.050 1.00 63.40 199 GLU A CA 1
ATOM 1510 C C . GLU A 1 199 ? 55.568 30.284 68.756 1.00 61.53 199 GLU A C 1
ATOM 1511 O O . GLU A 1 199 ? 54.804 31.236 68.553 1.00 60.87 199 GLU A O 1
ATOM 1517 N N . GLY A 1 200 ? 55.162 29.049 68.711 1.00 60.14 200 GLY A N 1
ATOM 1518 C CA . GLY A 1 200 ? 53.757 28.785 68.487 1.00 59.79 200 GLY A CA 1
ATOM 1519 C C . GLY A 1 200 ? 53.182 28.977 67.100 1.00 59.49 200 GLY A C 1
ATOM 1520 O O . GLY A 1 200 ? 51.968 28.862 66.927 1.00 60.69 200 GLY A O 1
ATOM 1521 N N . PHE A 1 201 ? 54.017 29.239 66.106 1.00 58.81 201 PHE A N 1
ATOM 1522 C CA . PHE A 1 201 ? 53.544 29.299 64.721 1.00 5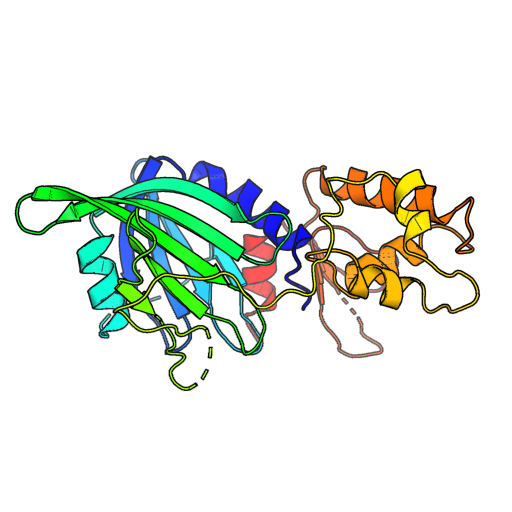8.07 201 PHE A CA 1
ATOM 1523 C C . PHE A 1 201 ? 53.304 27.922 64.107 1.00 57.71 201 PHE A C 1
ATOM 1524 O O . PHE A 1 201 ? 53.800 26.916 64.607 1.00 58.91 201 PHE A O 1
ATOM 1532 N N . SER A 1 202 ? 52.493 27.903 63.056 1.00 57.12 202 SER A N 1
ATOM 1533 C CA . SER A 1 202 ? 52.192 26.717 62.239 1.00 56.29 202 SER A CA 1
ATOM 1534 C C . SER A 1 202 ? 52.237 27.109 60.760 1.00 56.32 202 SER A C 1
ATOM 1535 O O . SER A 1 202 ? 52.035 28.315 60.398 1.00 57.11 202 SER A O 1
ATOM 1538 N N . PRO A 1 203 ? 52.417 26.096 59.899 1.00 55.17 203 PRO A N 1
ATOM 1539 C CA . PRO A 1 203 ? 52.217 26.169 58.489 1.00 54.93 203 PRO A CA 1
ATOM 1540 C C . PRO A 1 203 ? 51.005 27.036 58.113 1.00 54.44 203 PRO A C 1
ATOM 1541 O O . PRO A 1 203 ? 51.143 28.012 57.362 1.00 54.15 203 PRO A O 1
ATOM 1545 N N . LEU A 1 204 ? 49.855 26.711 58.689 1.00 53.91 204 LEU A N 1
ATOM 1546 C CA . LEU A 1 204 ? 48.646 27.446 58.419 1.00 54.19 204 LEU A CA 1
ATOM 1547 C C . LEU A 1 204 ? 48.868 28.919 58.524 1.00 54.22 204 LEU A C 1
ATOM 1548 O O . LEU A 1 204 ? 48.571 29.667 57.557 1.00 55.59 204 LEU A O 1
ATOM 1553 N N . ILE A 1 205 ? 49.395 29.365 59.659 1.00 53.53 205 ILE A N 1
ATOM 1554 C CA . ILE A 1 205 ? 49.485 30.804 59.859 1.00 53.25 205 ILE A CA 1
ATOM 1555 C C . ILE A 1 205 ? 50.659 31.416 59.062 1.00 53.04 205 ILE A C 1
ATOM 1556 O O . ILE A 1 205 ? 50.516 32.522 58.503 1.00 51.64 205 ILE A O 1
ATOM 1561 N N . THR A 1 206 ? 51.784 30.688 58.976 1.00 52.57 206 THR A N 1
ATOM 1562 C CA . THR A 1 206 ? 52.908 31.174 58.176 1.00 52.67 206 THR A CA 1
ATOM 1563 C C . THR A 1 206 ? 52.477 31.337 56.717 1.00 52.92 206 THR A C 1
ATOM 1564 O O . THR A 1 206 ? 52.723 32.395 56.101 1.00 52.13 206 THR A O 1
ATOM 1568 N N . ASN A 1 207 ? 51.790 30.327 56.183 1.00 53.15 207 ASN A N 1
ATOM 1569 C CA . ASN A 1 207 ? 51.316 30.435 54.801 1.00 54.24 207 ASN A CA 1
ATOM 1570 C C . ASN A 1 207 ? 50.316 31.562 54.650 1.00 54.17 207 ASN A C 1
ATOM 1571 O O . ASN A 1 207 ? 50.413 32.390 53.761 1.00 53.25 207 ASN A O 1
ATOM 1576 N N . GLU A 1 208 ? 49.423 31.681 55.602 1.00 55.26 208 GLU A N 1
ATOM 1577 C CA . GLU A 1 208 ? 48.529 32.842 55.579 1.00 55.82 208 GLU A CA 1
ATOM 1578 C C . GLU A 1 208 ? 49.214 34.244 55.495 1.00 56.13 208 GLU A C 1
ATOM 1579 O O . GLU A 1 208 ? 48.736 35.111 54.783 1.00 55.43 208 GLU A O 1
ATOM 1585 N N . ILE A 1 209 ? 50.293 34.454 56.248 1.00 56.45 209 ILE A N 1
ATOM 1586 C CA . ILE A 1 209 ? 50.921 35.764 56.337 1.00 56.97 209 ILE A CA 1
ATOM 1587 C C . ILE A 1 209 ? 51.542 36.104 54.991 1.00 57.60 209 ILE A C 1
ATOM 1588 O O . ILE A 1 209 ? 51.332 37.221 54.447 1.00 57.59 209 ILE A O 1
ATOM 1593 N N . VAL A 1 210 ? 52.368 35.149 54.521 1.00 57.62 210 VAL A N 1
ATOM 1594 C CA . VAL A 1 210 ? 53.020 35.153 53.191 1.00 56.83 210 VAL A CA 1
ATOM 1595 C C . VAL A 1 210 ? 52.037 35.449 52.047 1.00 56.43 210 VAL A C 1
ATOM 1596 O O . VAL A 1 210 ? 52.369 36.222 51.138 1.00 56.38 210 VAL A O 1
ATOM 1600 N N . SER A 1 211 ? 50.825 34.896 52.176 1.00 56.10 211 SER A N 1
ATOM 1601 C CA . SER A 1 211 ? 49.650 35.188 51.314 1.00 56.65 211 SER A CA 1
ATOM 1602 C C . SER A 1 211 ? 48.980 36.541 51.421 1.00 56.15 211 SER A C 1
ATOM 1603 O O . SER A 1 211 ? 47.991 36.772 50.749 1.00 57.13 211 SER A O 1
ATOM 1606 N N . ARG A 1 212 ? 49.418 37.423 52.280 1.00 56.20 212 ARG A N 1
ATOM 1607 C CA . ARG A 1 212 ? 48.653 38.654 52.443 1.00 56.74 212 ARG A CA 1
ATOM 1608 C C . ARG A 1 212 ? 49.176 39.842 51.691 1.00 56.89 212 ARG A C 1
ATOM 1609 O O . ARG A 1 212 ? 48.782 40.983 52.023 1.00 56.43 212 ARG A O 1
ATOM 1617 N N . ARG A 1 213 ? 50.040 39.600 50.732 1.00 56.80 213 ARG A N 1
ATOM 1618 C CA . ARG A 1 213 ? 50.444 40.585 49.789 1.00 55.88 213 ARG A CA 1
ATOM 1619 C C . ARG A 1 213 ? 50.868 39.756 48.640 1.00 56.67 213 ARG A C 1
ATOM 1620 O O . ARG A 1 213 ? 50.996 38.567 48.763 1.00 58.18 213 ARG A O 1
ATOM 1628 N N . GLN A 1 214 ? 51.092 40.377 47.507 1.00 56.00 214 GLN A N 1
ATOM 1629 C CA . GLN A 1 214 ? 51.368 39.615 46.330 1.00 55.49 214 GLN A CA 1
ATOM 1630 C C . GLN A 1 214 ? 52.753 39.106 46.390 1.00 54.51 214 GLN A C 1
ATOM 1631 O O . GLN A 1 214 ? 53.058 38.083 45.829 1.00 54.95 214 GLN A O 1
ATOM 1637 N N . PHE A 1 215 ? 53.606 39.826 47.081 1.00 52.93 215 PHE A N 1
ATOM 1638 C CA . PHE A 1 215 ? 54.978 39.413 47.126 1.00 52.65 215 PHE A CA 1
ATOM 1639 C C . PHE A 1 215 ? 55.574 39.589 48.478 1.00 51.25 215 PHE A C 1
ATOM 1640 O O . PHE A 1 215 ? 55.247 40.508 49.181 1.00 52.04 215 PHE A O 1
ATOM 1648 N N . MET A 1 216 ? 56.475 38.708 48.843 1.00 49.64 216 MET A N 1
ATOM 1649 C CA . MET A 1 216 ? 57.132 38.862 50.139 1.00 48.63 216 MET A CA 1
ATOM 1650 C C . MET A 1 216 ? 58.458 39.602 49.897 1.00 48.05 216 MET A C 1
ATOM 1651 O O . MET A 1 216 ? 59.315 39.114 49.196 1.00 47.67 216 MET A O 1
ATOM 1656 N N . THR A 1 217 ? 58.598 40.776 50.507 1.00 47.87 217 THR A N 1
ATOM 1657 C CA . THR A 1 217 ? 59.778 41.664 50.388 1.00 47.34 217 THR A CA 1
ATOM 1658 C C . THR A 1 217 ? 59.940 42.364 51.720 1.00 46.72 217 THR A C 1
ATOM 1659 O O . THR A 1 217 ? 59.042 42.322 52.524 1.00 46.43 217 THR A O 1
ATOM 1663 N N . SER A 1 218 ? 61.035 43.086 51.890 1.00 46.41 218 SER A N 1
ATOM 1664 C CA . SER A 1 218 ? 61.265 43.907 53.080 1.00 46.19 218 SER A CA 1
ATOM 1665 C C . SER A 1 218 ? 60.199 45.006 53.327 1.00 45.74 218 SER A C 1
ATOM 1666 O O . SER A 1 218 ? 59.975 45.369 54.466 1.00 44.88 218 SER A O 1
ATOM 1669 N N . SER A 1 219 ? 59.553 45.542 52.290 1.00 46.35 219 SER A N 1
ATOM 1670 C CA . SER A 1 219 ? 58.403 46.427 52.528 1.00 47.16 219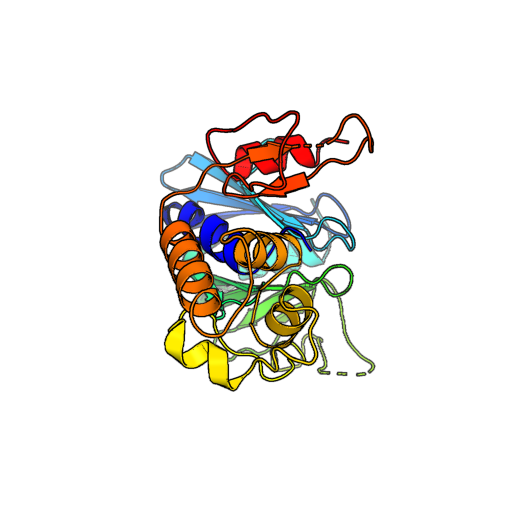 SER A CA 1
ATOM 1671 C C . SER A 1 219 ? 57.130 45.696 52.894 1.00 48.04 219 SER A C 1
ATOM 1672 O O . SER A 1 219 ? 56.330 46.191 53.689 1.00 49.24 219 SER A O 1
ATOM 1675 N N . THR A 1 220 ? 56.898 44.532 52.321 1.00 48.31 220 THR A N 1
ATOM 1676 C CA . THR A 1 220 ? 55.568 43.957 52.465 1.00 48.16 220 THR A CA 1
ATOM 1677 C C . THR A 1 220 ? 55.414 43.032 53.674 1.00 47.89 220 THR A C 1
ATOM 1678 O O . THR A 1 220 ? 54.334 42.962 54.286 1.00 46.24 220 THR A O 1
ATOM 1682 N N . LEU A 1 221 ? 56.504 42.311 53.989 1.00 48.20 221 LEU A N 1
ATOM 1683 C CA . LEU A 1 221 ? 56.461 41.256 54.996 1.00 47.61 221 LEU A CA 1
ATOM 1684 C C . LEU A 1 221 ? 55.973 41.871 56.278 1.00 48.13 221 LEU A C 1
ATOM 1685 O O . LEU A 1 221 ? 54.985 41.394 56.819 1.00 49.36 221 LEU A O 1
ATOM 1690 N N . PRO A 1 222 ? 56.581 42.996 56.722 1.00 47.89 222 PRO A N 1
ATOM 1691 C CA . PRO A 1 222 ? 56.131 43.664 57.944 1.00 47.78 222 PRO A CA 1
ATOM 1692 C C . PRO A 1 222 ? 54.652 43.944 57.978 1.00 47.90 222 PRO A C 1
ATOM 1693 O O . PRO A 1 222 ? 54.009 43.676 58.960 1.00 47.04 222 PRO A O 1
ATOM 1697 N N . GLU A 1 223 ? 54.132 44.468 56.881 1.00 49.09 223 GLU A N 1
ATOM 1698 C CA . GLU A 1 223 ? 52.702 44.741 56.726 1.00 49.82 223 GLU A CA 1
ATOM 1699 C C . GLU A 1 223 ? 51.871 43.489 56.907 1.00 49.23 223 GLU A C 1
ATOM 1700 O O . GLU A 1 223 ? 50.849 43.520 57.560 1.00 48.47 223 GLU A O 1
ATOM 1706 N N . ALA A 1 224 ? 52.295 42.401 56.280 1.00 49.72 224 ALA A N 1
ATOM 1707 C CA . ALA A 1 224 ? 51.536 41.165 56.343 1.00 51.44 224 ALA A CA 1
ATOM 1708 C C . ALA A 1 224 ? 51.489 40.670 57.809 1.00 52.85 224 ALA A C 1
ATOM 1709 O O . ALA A 1 224 ? 50.424 40.541 58.444 1.00 53.64 224 ALA A O 1
ATOM 1711 N N . PHE A 1 225 ? 52.678 40.456 58.361 1.00 53.76 225 PHE A N 1
ATOM 1712 C CA . PHE A 1 225 ? 52.831 40.121 59.747 1.00 53.65 225 PHE A CA 1
ATOM 1713 C C . PHE A 1 225 ? 51.904 40.951 60.679 1.00 54.04 225 PHE A C 1
ATOM 1714 O O . PHE A 1 225 ? 51.042 40.383 61.380 1.00 54.85 225 PHE A O 1
ATOM 1722 N N . ASP A 1 226 ? 52.057 42.271 60.675 1.00 53.01 226 ASP A N 1
ATOM 1723 C CA . ASP A 1 226 ? 51.294 43.080 61.578 1.00 53.07 226 ASP A CA 1
ATOM 1724 C C . ASP A 1 226 ? 49.801 42.838 61.330 1.00 53.38 226 ASP A C 1
ATOM 1725 O O . ASP A 1 226 ? 49.046 42.480 62.252 1.00 53.49 226 ASP A O 1
ATOM 1730 N N . GLU A 1 227 ? 49.389 42.924 60.075 1.00 54.03 227 GLU A N 1
ATOM 1731 C CA . GLU A 1 227 ? 47.999 42.712 59.723 1.00 54.36 227 GLU A CA 1
ATOM 1732 C C . GLU A 1 227 ? 47.490 41.430 60.369 1.00 54.28 227 GLU A C 1
ATOM 1733 O O . GLU A 1 227 ? 46.450 41.397 61.026 1.00 54.29 227 GLU A O 1
ATOM 1739 N N . VAL A 1 228 ? 48.235 40.356 60.215 1.00 54.34 228 VAL A N 1
ATOM 1740 C CA . VAL A 1 228 ? 47.744 39.093 60.752 1.00 54.56 228 VAL A CA 1
ATOM 1741 C C . VAL A 1 228 ? 47.711 39.053 62.266 1.00 54.31 228 VAL A C 1
ATOM 1742 O O . VAL A 1 228 ? 46.734 38.589 62.825 1.00 53.90 228 VAL A O 1
ATOM 1746 N N . MET A 1 229 ? 48.775 39.526 62.914 1.00 54.01 229 MET A N 1
ATOM 1747 C CA . MET A 1 229 ? 48.828 39.476 64.364 1.00 53.65 229 MET A CA 1
ATOM 1748 C C . MET A 1 229 ? 47.756 40.386 64.952 1.00 53.59 229 MET A C 1
ATOM 1749 O O . MET A 1 229 ? 47.123 40.038 65.945 1.00 53.15 229 MET A O 1
ATOM 1754 N N . ALA A 1 230 ? 47.464 41.500 64.303 1.00 53.86 230 ALA A N 1
ATOM 1755 C CA . ALA A 1 230 ? 46.270 42.282 64.731 1.00 54.04 230 ALA A CA 1
ATOM 1756 C C . ALA A 1 230 ? 44.968 41.428 64.666 1.00 54.13 230 ALA A C 1
ATOM 1757 O O . ALA A 1 230 ? 44.189 41.376 65.603 1.00 53.64 230 ALA A O 1
ATOM 1759 N N . GLU A 1 231 ? 44.737 40.737 63.574 1.00 55.17 231 GLU A N 1
ATOM 1760 C CA . GLU A 1 231 ? 43.548 39.929 63.492 1.00 56.47 231 GLU A CA 1
ATOM 1761 C C . GLU A 1 231 ? 43.473 38.853 64.619 1.00 56.60 231 GLU A C 1
ATOM 1762 O O . GLU A 1 231 ? 42.379 38.435 65.077 1.00 56.06 231 GLU A O 1
ATOM 1768 N N . THR A 1 232 ? 44.627 38.375 65.078 1.00 57.13 232 THR A N 1
ATOM 1769 C CA . THR A 1 232 ? 44.588 37.338 66.127 1.00 56.91 232 THR A CA 1
ATOM 1770 C C . THR A 1 232 ? 44.000 37.886 67.397 1.00 57.57 232 THR A C 1
ATOM 1771 O O . THR A 1 232 ? 43.532 37.126 68.203 1.00 58.60 232 THR A O 1
ATOM 1775 N N . LYS A 1 233 ? 44.049 39.199 67.570 1.00 57.71 233 LYS A N 1
ATOM 1776 C CA . LYS A 1 233 ? 43.540 39.844 68.767 1.00 57.50 233 LYS A CA 1
ATOM 1777 C C . LYS A 1 233 ? 42.067 40.103 68.675 1.00 58.38 233 LYS A C 1
ATOM 1778 O O . LYS A 1 233 ? 41.458 40.571 69.633 1.00 59.64 233 LYS A O 1
ATOM 1784 N N . LEU A 1 234 ? 41.471 39.856 67.518 1.00 58.35 234 LEU A N 1
ATOM 1785 C CA . LEU A 1 234 ? 40.047 40.055 67.434 1.00 57.46 234 LEU A CA 1
ATOM 1786 C C . LEU A 1 234 ? 39.377 38.759 67.872 1.00 57.03 234 LEU A C 1
ATOM 1787 O O . LEU A 1 234 ? 40.007 37.719 67.898 1.00 56.48 234 LEU A O 1
ATOM 1792 N N . PRO A 1 235 ? 38.119 38.837 68.304 1.00 56.78 235 PRO A N 1
ATOM 1793 C CA . PRO A 1 235 ? 37.403 37.612 68.588 1.00 57.06 235 PRO A CA 1
ATOM 1794 C C . PRO A 1 235 ? 37.351 36.729 67.327 1.00 57.69 235 PRO A C 1
ATOM 1795 O O . PRO A 1 235 ? 37.213 37.235 66.219 1.00 57.92 235 PRO A O 1
ATOM 1799 N N . PRO A 1 236 ? 37.425 35.413 67.493 1.00 58.22 236 PRO A N 1
ATOM 1800 C CA . PRO A 1 236 ? 37.744 34.610 66.340 1.00 58.10 236 PRO A CA 1
ATOM 1801 C C . PRO A 1 236 ? 36.514 34.194 65.560 1.00 58.39 236 PRO A C 1
ATOM 1802 O O . PRO A 1 236 ? 35.378 34.320 66.042 1.00 57.01 236 PRO A O 1
ATOM 1806 N N . THR A 1 237 ? 36.794 33.661 64.368 1.00 58.97 237 THR A N 1
ATOM 1807 C CA . THR A 1 237 ? 35.827 32.949 63.549 1.00 58.76 237 THR A CA 1
ATOM 1808 C C . THR A 1 237 ? 36.136 31.476 63.538 1.00 58.51 237 THR A C 1
ATOM 1809 O O . THR A 1 237 ? 37.034 30.979 62.852 1.00 57.58 237 THR A O 1
ATOM 1813 N N . PRO A 1 238 ? 35.417 30.770 64.370 1.00 59.11 238 PRO A N 1
ATOM 1814 C CA . PRO A 1 238 ? 35.594 29.334 64.399 1.00 60.04 238 PRO A CA 1
ATOM 1815 C C . PRO A 1 238 ? 35.165 28.771 63.055 1.00 60.41 238 PRO A C 1
ATOM 1816 O O . PRO A 1 238 ? 34.010 28.951 62.685 1.00 60.91 238 PRO A O 1
ATOM 1820 N N . ILE A 1 239 ? 36.068 28.097 62.346 1.00 60.56 239 ILE A N 1
ATOM 1821 C CA . ILE A 1 239 ? 35.797 27.704 60.989 1.00 60.68 239 ILE A CA 1
ATOM 1822 C C . ILE A 1 239 ? 36.379 26.382 60.582 1.00 60.66 239 ILE A C 1
ATOM 1823 O O . ILE A 1 239 ? 37.537 26.094 60.818 1.00 59.60 239 ILE A O 1
ATOM 1828 N N . PHE A 1 240 ? 35.525 25.600 59.937 1.00 62.55 240 PHE A N 1
ATOM 1829 C CA . PHE A 1 240 ? 35.832 24.268 59.367 1.00 63.50 240 PHE A CA 1
ATOM 1830 C C . PHE A 1 240 ? 35.990 24.317 57.873 1.00 63.92 240 PHE A C 1
ATOM 1831 O O . PHE A 1 240 ? 35.179 24.925 57.207 1.00 63.86 240 PHE A O 1
ATOM 1839 N N . HIS A 1 241 ? 36.991 23.654 57.326 1.00 65.06 241 HIS A N 1
ATOM 1840 C CA . HIS A 1 241 ? 37.162 23.676 55.864 1.00 66.08 241 HIS A CA 1
ATOM 1841 C C . HIS A 1 241 ? 37.340 22.270 55.334 1.00 67.20 241 HIS A C 1
ATOM 1842 O O . HIS A 1 241 ? 38.108 21.479 55.908 1.00 67.42 241 HIS A O 1
ATOM 1849 N N . ASN A 1 243 ? 38.456 20.577 51.720 1.00 70.21 243 ASN A N 1
ATOM 1850 C CA . ASN A 1 243 ? 38.872 20.490 50.320 1.00 71.02 243 ASN A CA 1
ATOM 1851 C C . ASN A 1 243 ? 38.239 19.275 49.636 1.00 71.03 243 ASN A C 1
ATOM 1852 O O . ASN A 1 243 ? 38.421 18.144 50.084 1.00 70.81 243 ASN A O 1
ATOM 1857 N N . HIS A 1 244 ? 37.508 19.506 48.552 1.00 71.45 244 HIS A N 1
ATOM 1858 C CA . HIS A 1 244 ? 36.787 18.395 47.898 1.00 72.32 244 HIS A CA 1
ATOM 1859 C C . HIS A 1 244 ? 37.635 17.685 46.796 1.00 72.19 244 HIS A C 1
ATOM 1860 O O . HIS A 1 244 ? 37.529 16.485 46.585 1.00 72.01 244 HIS A O 1
ATOM 1867 N N . GLU A 1 245 ? 38.460 18.474 46.123 1.00 72.31 245 GLU A N 1
ATOM 1868 C CA . GLU A 1 245 ? 39.709 18.048 45.463 1.00 72.01 245 GLU A CA 1
ATOM 1869 C C . GLU A 1 245 ? 40.606 17.052 46.293 1.00 71.77 245 GLU A C 1
ATOM 1870 O O . GLU A 1 245 ? 40.915 15.970 45.819 1.00 71.98 245 GLU A O 1
ATOM 1876 N N . THR A 1 246 ? 41.012 17.429 47.513 1.00 70.83 246 THR A N 1
ATOM 1877 C CA . THR A 1 246 ? 41.894 16.631 48.390 1.00 70.07 246 THR A CA 1
ATOM 1878 C C . THR A 1 246 ? 41.156 15.559 49.177 1.00 69.07 246 THR A C 1
ATOM 1879 O O . THR A 1 246 ? 41.751 14.554 49.507 1.00 68.80 246 THR A O 1
ATOM 1883 N N . GLY A 1 247 ? 39.889 15.793 49.528 1.00 68.01 247 GLY A N 1
ATOM 1884 C CA . GLY A 1 247 ? 39.253 15.104 50.681 1.00 67.14 247 GLY A CA 1
ATOM 1885 C C . GLY A 1 247 ? 39.628 15.674 52.076 1.00 66.27 247 GLY A C 1
ATOM 1886 O O . GLY A 1 247 ? 38.914 15.442 53.062 1.00 65.47 247 GLY A O 1
ATOM 1887 N N . LYS A 1 248 ? 40.735 16.425 52.163 1.00 65.09 248 LYS A N 1
ATOM 1888 C CA . LYS A 1 248 ? 41.247 16.980 53.435 1.00 64.76 248 LYS A CA 1
ATOM 1889 C C . LYS A 1 248 ? 40.235 17.812 54.281 1.00 64.50 248 LYS A C 1
ATOM 1890 O O . LYS A 1 248 ? 39.301 18.414 53.725 1.00 65.32 248 LYS A O 1
ATOM 1896 N N . GLU A 1 249 ? 40.437 17.820 55.613 1.00 63.10 249 GLU A N 1
ATOM 1897 C CA . GLU A 1 249 ? 39.711 18.671 56.557 1.00 61.95 249 GLU A CA 1
ATOM 1898 C C . GLU A 1 249 ? 40.700 19.417 57.473 1.00 61.03 249 GLU A C 1
ATOM 1899 O O . GLU A 1 249 ? 41.782 18.955 57.811 1.00 59.65 249 GLU A O 1
ATOM 1905 N N . ASP A 1 250 ? 40.328 20.630 57.814 1.00 60.84 250 ASP A N 1
ATOM 1906 C CA . ASP A 1 250 ? 41.147 21.490 58.624 1.00 60.75 250 ASP A CA 1
ATOM 1907 C C . ASP A 1 250 ? 40.177 22.293 59.427 1.00 60.32 250 ASP A C 1
ATOM 1908 O O . ASP A 1 250 ? 38.978 22.281 59.123 1.00 61.17 250 ASP A O 1
ATOM 1913 N N . PHE A 1 251 ? 40.696 22.980 60.442 1.00 59.37 251 PHE A N 1
ATOM 1914 C CA . PHE A 1 251 ? 39.938 23.933 61.245 1.00 58.83 251 PHE A CA 1
ATOM 1915 C C . PHE A 1 251 ? 40.875 25.040 61.655 1.00 57.73 251 PHE A C 1
ATOM 1916 O O . PHE A 1 251 ? 42.123 24.869 61.702 1.00 57.53 251 PHE A O 1
ATOM 1924 N N . TYR A 1 252 ? 40.300 26.173 61.996 1.00 56.75 252 TYR A N 1
ATOM 1925 C CA . TYR A 1 252 ? 41.122 27.216 62.554 1.00 56.78 252 TYR A CA 1
ATOM 1926 C C . TYR A 1 252 ? 40.230 28.259 63.202 1.00 57.82 252 TYR A C 1
ATOM 1927 O O . TYR A 1 252 ? 39.044 28.023 63.417 1.00 57.92 252 TYR A O 1
ATOM 1936 N N . PHE A 1 253 ? 40.793 29.398 63.553 1.00 59.19 253 PHE A N 1
ATOM 1937 C CA . PHE A 1 253 ? 40.019 30.386 64.241 1.00 61.04 253 PHE A CA 1
ATOM 1938 C C . PHE A 1 253 ? 39.808 31.674 63.489 1.00 63.18 253 PHE A C 1
ATOM 1939 O O . PHE A 1 253 ? 39.107 32.571 64.012 1.00 64.05 253 PHE A O 1
ATOM 1947 N N . ILE A 1 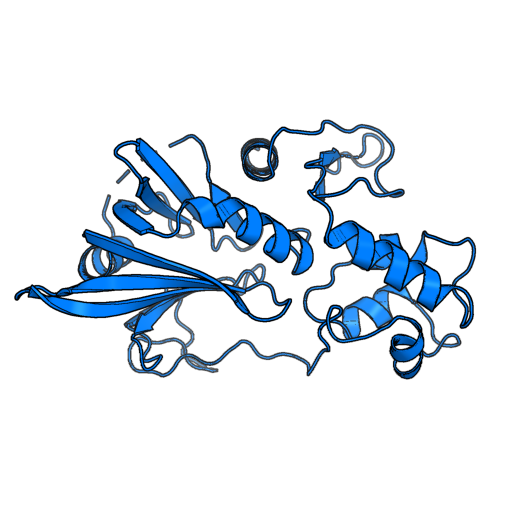254 ? 40.335 31.748 62.277 1.00 64.65 254 ILE A N 1
ATOM 1948 C CA . ILE A 1 254 ? 39.995 32.785 61.334 1.00 65.00 254 ILE A CA 1
ATOM 1949 C C . ILE A 1 254 ? 39.884 32.175 59.951 1.00 66.83 254 ILE A C 1
ATOM 1950 O O . ILE A 1 254 ? 40.234 31.030 59.774 1.00 66.77 254 ILE A O 1
ATOM 1955 N N . LYS A 1 255 ? 39.373 32.931 58.981 1.00 68.08 255 LYS A N 1
ATOM 1956 C CA . LYS A 1 255 ? 39.230 32.440 57.610 1.00 68.59 255 LYS A CA 1
ATOM 1957 C C . LYS A 1 255 ? 40.453 32.720 56.772 1.00 68.61 255 LYS A C 1
ATOM 1958 O O . LYS A 1 255 ? 40.916 33.833 56.714 1.00 68.72 255 LYS A O 1
ATOM 1964 N N . LEU A 1 256 ? 41.019 31.691 56.188 1.00 68.87 256 LEU A N 1
ATOM 1965 C CA . LEU A 1 256 ? 42.319 31.817 55.609 1.00 69.01 256 LEU A CA 1
ATOM 1966 C C . LEU A 1 256 ? 42.226 31.754 54.136 1.00 69.34 256 LEU A C 1
ATOM 1967 O O . LEU A 1 256 ? 41.699 30.814 53.605 1.00 69.38 256 LEU A O 1
ATOM 1972 N N . ASN A 1 257 ? 42.784 32.741 53.471 1.00 70.12 257 ASN A N 1
ATOM 1973 C CA . ASN A 1 257 ? 42.708 32.768 52.040 1.00 71.01 257 ASN A CA 1
ATOM 1974 C C . ASN A 1 257 ? 43.065 31.406 51.490 1.00 71.28 257 ASN A C 1
ATOM 1975 O O . ASN A 1 257 ? 42.814 31.105 50.341 1.00 71.37 257 ASN A O 1
ATOM 1980 N N . GLN A 1 258 ? 43.592 30.552 52.336 1.00 71.17 258 GLN A N 1
ATOM 1981 C CA . GLN A 1 258 ? 43.892 29.218 51.896 1.00 70.93 258 GLN A CA 1
ATOM 1982 C C . GLN A 1 258 ? 42.735 28.289 52.078 1.00 69.69 258 GLN A C 1
ATOM 1983 O O . GLN A 1 258 ? 42.861 27.112 51.851 1.00 69.54 258 GLN A O 1
ATOM 1989 N N . PHE A 1 259 ? 41.608 28.808 52.510 1.00 69.38 259 PHE A N 1
ATOM 1990 C CA . PHE A 1 259 ? 40.513 27.936 52.871 1.00 69.56 259 PHE A CA 1
ATOM 1991 C C . PHE A 1 259 ? 39.431 27.722 51.843 1.00 69.83 259 PHE A C 1
ATOM 1992 O O . PHE A 1 259 ? 38.728 26.731 51.923 1.00 70.64 259 PHE A O 1
ATOM 2000 N N . ASN A 1 260 ? 39.270 28.544 50.819 1.00 69.64 260 ASN A N 1
ATOM 2001 C CA . ASN A 1 260 ? 38.406 28.121 49.712 1.00 69.07 260 ASN A CA 1
ATOM 2002 C C . ASN A 1 260 ? 38.730 26.673 49.505 1.00 68.60 260 ASN A C 1
ATOM 2003 O O . ASN A 1 260 ? 39.896 26.351 49.580 1.00 69.70 260 ASN A O 1
ATOM 2008 N N . ASP A 1 261 ? 37.787 25.763 49.265 1.00 20.00 261 ASP A N 1
ATOM 2009 C CA . ASP A 1 261 ? 36.432 25.993 48.862 1.00 20.00 261 ASP A CA 1
ATOM 2010 C C . ASP A 1 261 ? 35.494 26.017 50.021 1.00 20.00 261 ASP A C 1
ATOM 2011 O O . ASP A 1 261 ? 35.187 27.065 50.529 1.00 20.00 261 ASP A O 1
ATOM 2016 N N . ASP A 1 262 ? 35.026 24.846 50.424 1.00 64.93 262 ASP A N 1
ATOM 2017 C CA . ASP A 1 262 ? 33.905 24.709 51.355 1.00 64.67 262 ASP A CA 1
ATOM 2018 C C . ASP A 1 262 ? 34.200 24.962 52.830 1.00 64.13 262 ASP A C 1
ATOM 2019 O O . ASP A 1 262 ? 35.268 24.639 53.292 1.00 64.65 262 ASP A O 1
ATOM 2024 N N . THR A 1 263 ? 33.242 25.512 53.575 1.00 62.93 263 THR A N 1
ATOM 2025 C CA . THR A 1 263 ? 33.502 25.877 54.943 1.00 61.69 263 THR A CA 1
ATOM 2026 C C . THR A 1 263 ? 32.278 26.211 55.749 1.00 60.92 263 THR A C 1
ATOM 2027 O O . THR A 1 263 ? 31.459 27.009 55.357 1.00 59.95 263 THR A O 1
ATOM 2031 N N . VAL A 1 264 ? 32.211 25.600 56.916 1.00 60.39 264 VAL A N 1
ATOM 2032 C CA . VAL A 1 264 ? 31.149 25.784 57.911 1.00 59.43 264 VAL A CA 1
ATOM 2033 C C . VAL A 1 264 ? 31.821 26.563 59.042 1.00 59.13 264 VAL A C 1
ATOM 2034 O O . VAL A 1 264 ? 32.979 26.284 59.347 1.00 59.17 264 VAL A O 1
ATOM 2038 N N . THR A 1 265 ? 31.154 27.571 59.614 1.00 58.67 265 THR A N 1
ATOM 2039 C CA . THR A 1 265 ? 31.700 28.259 60.780 1.00 58.60 265 THR A CA 1
ATOM 2040 C C . THR A 1 265 ? 30.764 27.969 61.932 1.00 59.00 265 THR A C 1
ATOM 2041 O O . THR A 1 265 ? 29.634 27.555 61.684 1.00 58.78 265 THR A O 1
ATOM 2045 N N . TYR A 1 266 ? 31.248 28.201 63.170 1.00 59.51 266 TYR A N 1
ATOM 2046 C CA . TYR A 1 266 ? 30.533 27.848 64.409 1.00 59.57 266 TYR A CA 1
ATOM 2047 C C . TYR A 1 266 ? 30.527 28.955 65.492 1.00 60.29 266 TYR A C 1
ATOM 2048 O O . TYR A 1 266 ? 31.313 29.917 65.409 1.00 60.46 266 TYR A O 1
ATOM 2057 N N . ASP A 1 267 ? 29.669 28.783 66.510 1.00 60.67 267 ASP A N 1
ATOM 2058 C CA . ASP A 1 267 ? 29.561 29.716 67.646 1.00 61.45 267 ASP A CA 1
ATOM 2059 C C . ASP A 1 267 ? 30.818 29.884 68.492 1.00 61.90 267 ASP A C 1
ATOM 2060 O O . ASP A 1 267 ? 30.989 30.920 69.159 1.00 62.49 267 ASP A O 1
ATOM 2065 N N . SER A 1 268 ? 31.660 28.848 68.499 1.00 61.55 268 SER A N 1
ATOM 2066 C CA . SER A 1 268 ? 32.785 28.751 69.398 1.00 60.75 268 SER A CA 1
ATOM 2067 C C . SER A 1 268 ? 33.799 27.735 68.884 1.00 60.46 268 SER A C 1
ATOM 2068 O O . SER A 1 268 ? 33.516 26.858 68.029 1.00 59.60 268 SER A O 1
ATOM 2071 N N . LEU A 1 269 ? 34.987 27.819 69.458 1.00 59.89 269 LEU A N 1
ATOM 2072 C CA . LEU A 1 269 ? 36.013 26.868 69.123 1.00 59.31 269 LEU A CA 1
ATOM 2073 C C . LEU A 1 269 ? 35.630 25.476 69.655 1.00 59.20 269 LEU A C 1
ATOM 2074 O O . LEU A 1 269 ? 36.158 24.450 69.194 1.00 59.44 269 LEU A O 1
ATOM 2079 N N . ASN A 1 270 ? 34.711 25.430 70.613 1.00 58.48 270 ASN A N 1
ATOM 2080 C CA . ASN A 1 270 ? 34.468 24.196 71.311 1.00 58.22 270 ASN A CA 1
ATOM 2081 C C . ASN A 1 270 ? 33.553 23.405 70.461 1.00 58.21 270 ASN A C 1
ATOM 2082 O O . ASN A 1 270 ? 33.760 22.224 70.232 1.00 59.01 270 ASN A O 1
ATOM 2087 N N . ASP A 1 271 ? 32.547 24.085 69.943 1.00 57.90 271 ASP A N 1
ATOM 2088 C CA . ASP A 1 271 ? 31.720 23.536 68.891 1.00 56.76 271 ASP A CA 1
ATOM 2089 C C . ASP A 1 271 ? 32.576 23.059 67.706 1.00 56.10 271 ASP A C 1
ATOM 2090 O O . ASP A 1 271 ? 32.422 21.928 67.226 1.00 55.45 271 ASP A O 1
ATOM 2095 N N . LEU A 1 272 ? 33.462 23.937 67.222 1.00 55.06 272 LEU A N 1
ATOM 2096 C CA . LEU A 1 272 ? 34.274 23.623 66.054 1.00 54.61 272 LEU A CA 1
ATOM 2097 C C . LEU A 1 272 ? 34.970 22.291 66.283 1.00 54.28 272 LEU A C 1
ATOM 2098 O O . LEU A 1 272 ? 34.852 21.378 65.496 1.00 52.39 272 LEU A O 1
ATOM 2103 N N . LEU A 1 273 ? 35.661 22.179 67.411 1.00 55.02 273 LEU A N 1
ATOM 2104 C CA . LEU A 1 273 ? 36.346 20.938 67.767 1.00 55.73 273 LEU A CA 1
ATOM 2105 C C . LEU A 1 273 ? 35.375 19.749 67.972 1.00 55.55 273 LEU A C 1
ATOM 2106 O O . LEU A 1 273 ? 35.617 18.657 67.459 1.00 54.28 273 LEU A O 1
ATOM 2111 N N . ASP A 1 274 ? 34.287 19.951 68.708 1.00 56.51 274 ASP A N 1
ATOM 2112 C CA . ASP A 1 274 ? 33.324 18.865 68.930 1.00 58.38 274 ASP A CA 1
ATOM 2113 C C . ASP A 1 274 ? 33.051 18.140 67.590 1.00 59.07 274 ASP A C 1
ATOM 2114 O O . ASP A 1 274 ? 33.085 16.910 67.500 1.00 59.81 274 ASP A O 1
ATOM 2119 N N . ARG A 1 275 ? 32.807 18.921 66.546 1.00 59.66 275 ARG A N 1
ATOM 2120 C CA . ARG A 1 275 ? 32.506 18.378 65.244 1.00 59.52 275 ARG A CA 1
ATOM 2121 C C . ARG A 1 275 ? 33.722 17.708 64.657 1.00 59.14 275 ARG A C 1
ATOM 2122 O O . ARG A 1 275 ? 33.740 16.511 64.406 1.00 59.80 275 ARG A O 1
ATOM 2130 N N . PHE A 1 276 ? 34.759 18.484 64.467 1.00 58.47 276 PHE A N 1
ATOM 2131 C CA . PHE A 1 276 ? 35.925 17.991 63.796 1.00 58.58 276 PHE A CA 1
ATOM 2132 C C . PHE A 1 276 ? 36.492 16.664 64.309 1.00 58.62 276 PHE A C 1
ATOM 2133 O O . PHE A 1 276 ? 37.138 15.959 63.559 1.00 58.14 276 PHE A O 1
ATOM 2141 N N . TYR A 1 277 ? 36.310 16.326 65.582 1.00 59.51 277 TYR A N 1
ATOM 2142 C CA . TYR A 1 277 ? 36.891 15.070 66.080 1.00 59.37 277 TYR A CA 1
ATOM 2143 C C . TYR A 1 277 ? 35.859 14.056 66.341 1.00 61.03 277 TYR A C 1
ATOM 2144 O O . TYR A 1 277 ? 36.050 13.190 67.133 1.00 60.14 277 TYR A O 1
ATOM 2153 N N . ASP A 1 278 ? 34.773 14.125 65.604 1.00 64.34 278 ASP A N 1
ATOM 2154 C CA . ASP A 1 278 ? 33.793 13.055 65.657 1.00 67.25 278 ASP A CA 1
ATOM 2155 C C . ASP A 1 278 ? 34.232 11.755 64.872 1.00 68.21 278 ASP A C 1
ATOM 2156 O O . ASP A 1 278 ? 33.794 10.633 65.242 1.00 67.92 278 ASP A O 1
ATOM 2161 N N . ALA A 1 279 ? 35.105 11.901 63.835 1.00 69.48 279 ALA A N 1
ATOM 2162 C CA . ALA A 1 279 ? 35.341 10.812 62.775 1.00 69.71 279 ALA A CA 1
ATOM 2163 C C . ALA A 1 279 ? 36.256 9.600 63.185 1.00 69.97 279 ALA A C 1
ATOM 2164 O O . ALA A 1 279 ? 37.255 9.750 63.917 1.00 69.96 279 ALA A O 1
#

Organism: Staphylococcus aureus (strain Mu50 / ATCC 700699) (NCBI:txid158878)

Secondary structure (DSSP, 8-state):
--S-HHHHHHHHHHHGGGTTPEEEEEEEEETTEEEEEEEETTEEEEEEEE--TTT-EEEEE----HHHHHHHHHHTT-EEEEEEESTTSSEEEEEEEEE-TTS-EEEEEEEEE--GGG-EEEEEETT-BEEEESS-B----BSTTSB---------B-GGG--HHHHGGG--GGG--HHHHHHHHBTT--HHHHHHHHTTSSS-STTHHHHHHHHHHHHHTSPP--EE--TTT----EESS--TT--S--EE-SSHHHHHHHHT--

CATH classification: 2.30.310.10 (+2 more: 1.10.8.50, 3.40.970.40)

InterPro domains:
  IPR008532 NFACT, RNA-binding domain [PF05670] (447-536)
  IPR043682 Rqc2 homolog RqcH, bacterial [MF_00844_B] (3-559)
  IPR051608 Ribosome Quality Control Complex Subunit NEMF [PTHR15239] (4-548)